Protein AF-0000000079515953 (afdb_homodimer)

Foldseek 3Di:
DVVVVVVVVVLVVLVVVLLVLLLVLLVLLLVLLVVLLVLQQPQKDWDFDQCCPDPVDGGDTDIDMDHQVVDPLSVLLNVLSVVSNVLSVVLSVVSVVPVVVPDPVNVVVNLVVLVVSLVSLVVSLVSLVVVLVCQCPPDVVVDGDRNCVGVVSSSVSNVVSSVSSVVSSVSSVVSNCSVVVSVD/DVVVVVVVVVLVVLVVVLLVLLLVLLVLLLVLLVVLLVLQQPQKDWFFDQDCPDPVDGGDGDIDMDHQVVDPLSVLLNVLSVVSNVLSVVLSVVSVVPVVVPDPVNVVVNLVVLVVSLVSLVVSLVSLVVVLVCQCPPDVVVDGDHNCVGVVSSSVSNVVSSVSSVVSSVSSVVSNCSVVVSVD

Structure (mmCIF, N/CA/C/O backbone):
data_AF-0000000079515953-model_v1
#
loop_
_entity.id
_entity.type
_entity.pdbx_description
1 polymer 'CASP-like protein'
#
loop_
_atom_site.group_PDB
_atom_site.id
_atom_site.type_symbol
_atom_site.label_atom_id
_atom_site.label_alt_id
_atom_site.label_comp_id
_atom_site.label_asym_id
_atom_site.label_entity_id
_atom_site.label_seq_id
_atom_site.pdbx_PDB_ins_code
_atom_site.Cartn_x
_atom_site.Cartn_y
_atom_site.Cartn_z
_atom_site.occupancy
_atom_site.B_iso_or_equiv
_atom_site.auth_seq_id
_atom_site.auth_comp_id
_atom_site.auth_asym_id
_atom_site.auth_atom_id
_atom_site.pdbx_PDB_model_num
ATOM 1 N N . MET A 1 1 ? -12.406 48.969 13.188 1 48.44 1 MET A N 1
ATOM 2 C CA . MET A 1 1 ? -13.203 48.094 14.023 1 48.44 1 MET A CA 1
ATOM 3 C C . MET A 1 1 ? -13.938 47.062 13.172 1 48.44 1 MET A C 1
ATOM 5 O O . MET A 1 1 ? -14.328 46 13.664 1 48.44 1 MET A O 1
ATOM 9 N N . GLU A 1 2 ? -14.406 47.344 11.938 1 58.66 2 GLU A N 1
ATOM 10 C CA . GLU A 1 2 ? -15.148 46.469 11.039 1 58.66 2 GLU A CA 1
ATOM 11 C C . GLU A 1 2 ? -14.242 45.375 10.461 1 58.66 2 GLU A C 1
ATOM 13 O O . GLU A 1 2 ? -14.688 44.25 10.234 1 58.66 2 GLU A O 1
ATOM 18 N N . GLY A 1 3 ? -13 45.594 10.242 1 58.03 3 GLY A N 1
ATOM 19 C CA . GLY A 1 3 ? -12.078 44.625 9.672 1 58.03 3 GLY A CA 1
ATOM 20 C C . GLY A 1 3 ? -11.82 43.438 10.586 1 58.03 3 GLY A C 1
ATOM 21 O O . GLY A 1 3 ? -11.617 42.344 10.109 1 58.03 3 GLY A O 1
ATOM 22 N N . HIS A 1 4 ? -11.773 43.781 11.953 1 60 4 HIS A N 1
ATOM 23 C CA . HIS A 1 4 ? -11.523 42.719 12.93 1 60 4 HIS A CA 1
ATOM 24 C C . HIS A 1 4 ? -12.688 41.75 13.008 1 60 4 HIS A C 1
ATOM 26 O O . HIS A 1 4 ? -12.484 40.562 13.219 1 60 4 HIS A O 1
ATOM 32 N N . HIS A 1 5 ? -13.906 42.25 12.719 1 58.19 5 HIS A N 1
ATOM 33 C CA . HIS A 1 5 ? -15.078 41.375 12.766 1 58.19 5 HIS A CA 1
ATOM 34 C C . HIS A 1 5 ? -15.141 40.469 11.555 1 58.19 5 HIS A C 1
ATOM 36 O O . HIS A 1 5 ? -15.578 39.312 11.664 1 58.19 5 HIS A O 1
ATOM 42 N N . HIS A 1 6 ? -14.648 40.938 10.453 1 60.41 6 HIS A N 1
ATOM 43 C CA . HIS A 1 6 ? -14.68 40.125 9.242 1 60.41 6 HIS A CA 1
ATOM 44 C C . HIS A 1 6 ? -13.672 38.969 9.32 1 60.41 6 HIS A C 1
ATOM 46 O O . HIS A 1 6 ? -13.938 37.875 8.844 1 60.41 6 HIS A O 1
ATOM 52 N N . GLY A 1 7 ? -12.531 39.188 9.93 1 54.28 7 GLY A N 1
ATOM 53 C CA . GLY A 1 7 ? -11.508 38.156 10.102 1 54.28 7 GLY A CA 1
ATOM 54 C C . GLY A 1 7 ? -11.938 37.031 11.008 1 54.28 7 GLY A C 1
ATOM 55 O O . GLY A 1 7 ? -11.695 35.875 10.711 1 54.28 7 GLY A O 1
ATOM 56 N N . LYS A 1 8 ? -12.586 37.375 12.102 1 64.88 8 LYS A N 1
ATOM 57 C CA . LYS A 1 8 ? -13.07 36.406 13.055 1 64.88 8 LYS A CA 1
ATOM 58 C C . LYS A 1 8 ? -14.203 35.562 12.461 1 64.88 8 LYS A C 1
ATOM 60 O O . LYS A 1 8 ? -14.273 34.344 12.695 1 64.88 8 LYS A O 1
ATOM 65 N N . THR A 1 9 ? -14.977 36.125 11.617 1 64.12 9 THR A N 1
ATOM 66 C CA . THR A 1 9 ? -16.094 35.406 10.992 1 64.12 9 THR A CA 1
ATOM 67 C C . THR A 1 9 ? -15.594 34.469 9.914 1 64.12 9 THR A C 1
ATOM 69 O O . THR A 1 9 ? -16.109 33.344 9.766 1 64.12 9 THR A O 1
ATOM 72 N N . GLU A 1 10 ? -14.531 34.844 9.211 1 63.38 10 GLU A N 1
ATOM 73 C CA . GLU A 1 10 ? -13.977 34 8.164 1 63.38 10 GLU A CA 1
ATOM 74 C C . GLU A 1 10 ? -13.25 32.781 8.742 1 63.38 10 GLU A C 1
ATOM 76 O O . GLU A 1 10 ? -13.391 31.672 8.25 1 63.38 10 GLU A O 1
ATOM 81 N N . VAL A 1 11 ? -12.531 33.062 9.867 1 64.06 11 VAL A N 1
ATOM 82 C CA . VAL A 1 11 ? -11.828 31.984 10.547 1 64.06 11 VAL A CA 1
ATOM 83 C C . VAL A 1 11 ? -12.828 31 11.141 1 64.06 11 VAL A C 1
ATOM 85 O O . VAL A 1 11 ? -12.648 29.781 11.055 1 64.06 11 VAL A O 1
ATOM 88 N N . ALA A 1 12 ? -13.859 31.562 11.703 1 63.16 12 ALA A N 1
ATOM 89 C CA . ALA A 1 12 ? -14.906 30.719 12.273 1 63.16 12 ALA A CA 1
ATOM 90 C C . ALA A 1 12 ? -15.633 29.938 11.18 1 63.16 12 ALA A C 1
ATOM 92 O O . ALA A 1 12 ? -15.93 28.75 11.352 1 63.16 12 ALA A O 1
ATOM 93 N N . ALA A 1 13 ? -15.875 30.531 10.031 1 61.06 13 ALA A N 1
ATOM 94 C CA . ALA A 1 13 ? -16.547 29.875 8.914 1 61.06 13 ALA A CA 1
ATOM 95 C C . ALA A 1 13 ? -15.672 28.781 8.312 1 61.06 13 ALA A C 1
ATOM 97 O O . ALA A 1 13 ? -16.156 27.688 7.988 1 61.06 13 ALA A O 1
ATOM 98 N N . ARG A 1 14 ? -14.398 29.016 8.219 1 61.41 14 ARG A N 1
ATOM 99 C CA . ARG A 1 14 ? -13.461 28.047 7.656 1 61.41 14 ARG A CA 1
ATOM 100 C C . ARG A 1 14 ? -13.289 26.844 8.586 1 61.41 14 ARG A C 1
ATOM 102 O O . ARG A 1 14 ? -13.211 25.703 8.125 1 61.41 14 ARG A O 1
ATOM 109 N N . SER A 1 15 ? -13.312 27.156 9.828 1 68.19 15 SER A N 1
ATOM 110 C CA . SER A 1 15 ? -13.211 26.078 10.812 1 68.19 15 SER A CA 1
ATOM 111 C C . SER A 1 15 ? -14.438 25.188 10.781 1 68.19 15 SER A C 1
ATOM 113 O O . SER A 1 15 ? -14.32 23.953 10.844 1 68.19 15 SER A O 1
ATOM 115 N N . GLY A 1 16 ? -15.617 25.891 10.633 1 68 16 GLY A N 1
ATOM 116 C CA . GLY A 1 16 ? -16.859 25.141 10.555 1 68 16 GLY A CA 1
ATOM 117 C C . GLY A 1 16 ? -16.969 24.297 9.297 1 68 16 GLY A C 1
ATOM 118 O O . GLY A 1 16 ? -17.406 23.141 9.359 1 68 16 GLY A O 1
ATOM 119 N N . SER A 1 17 ? -16.578 24.812 8.172 1 69.12 17 SER A N 1
ATOM 120 C CA . SER A 1 17 ? -16.609 24.109 6.898 1 69.12 17 SER A CA 1
ATOM 121 C C . SER A 1 17 ? -15.648 22.922 6.906 1 69.12 17 SER A C 1
ATOM 123 O O . SER A 1 17 ? -15.969 21.844 6.402 1 69.12 17 SER A O 1
ATOM 125 N N . ASN A 1 18 ? -14.547 23.109 7.566 1 75 18 ASN A N 1
ATOM 126 C CA . ASN A 1 18 ? -13.562 22.047 7.668 1 75 18 ASN A CA 1
ATOM 127 C C . ASN A 1 18 ? -14.07 20.891 8.539 1 75 18 ASN A C 1
ATOM 129 O O . ASN A 1 18 ? -13.844 19.719 8.227 1 75 18 ASN A O 1
ATOM 133 N N . ASN A 1 19 ? -14.867 21.359 9.469 1 79.81 19 ASN A N 1
ATOM 134 C CA . ASN A 1 19 ? -15.438 20.344 10.344 1 79.81 19 ASN A CA 1
ATOM 135 C C . ASN A 1 19 ? -16.5 19.516 9.625 1 79.81 19 ASN A C 1
ATOM 137 O O . ASN A 1 19 ? -16.531 18.281 9.766 1 79.81 19 ASN A O 1
ATOM 141 N N . LYS A 1 20 ? -17.297 20.203 8.844 1 85.19 20 LYS A N 1
ATOM 142 C CA . LYS A 1 20 ? -18.328 19.484 8.094 1 85.19 20 LYS A CA 1
ATOM 143 C C . LYS A 1 20 ? -17.719 18.594 7.027 1 85.19 20 LYS A C 1
ATOM 145 O O . LYS A 1 20 ? -18.141 17.453 6.852 1 85.19 20 LYS A O 1
ATOM 150 N N . SER A 1 21 ? -16.766 19.109 6.34 1 89.88 21 SER A N 1
ATOM 151 C CA . SER A 1 21 ? -16.094 18.328 5.316 1 89.88 21 SER A CA 1
ATOM 152 C C . SER A 1 21 ? -15.406 17.109 5.926 1 89.88 21 SER A C 1
ATOM 154 O O . SER A 1 21 ? -15.414 16.031 5.336 1 89.88 21 SER A O 1
ATOM 156 N N . GLY A 1 22 ? -14.859 17.359 7.086 1 91.62 22 GLY A N 1
ATOM 157 C CA . GLY A 1 22 ? -14.234 16.25 7.785 1 91.62 22 GLY A CA 1
ATOM 158 C C . GLY A 1 22 ? -15.219 15.148 8.141 1 91.62 22 GLY A C 1
ATOM 159 O O . GLY A 1 22 ? -14.914 13.961 7.977 1 91.62 22 GLY A O 1
ATOM 160 N N . LEU A 1 23 ? -16.344 15.555 8.531 1 92.06 23 LEU A N 1
ATOM 161 C CA . LEU A 1 23 ? -17.375 14.594 8.898 1 92.06 23 LEU A CA 1
ATOM 162 C C . LEU A 1 23 ? -17.875 13.844 7.672 1 92.06 23 LEU A C 1
ATOM 164 O O . LEU A 1 23 ? -18.047 12.625 7.711 1 92.06 23 LEU A O 1
ATOM 168 N N . VAL A 1 24 ? -18.078 14.508 6.625 1 94.88 24 VAL A N 1
ATOM 169 C CA . VAL A 1 24 ? -18.578 13.906 5.391 1 94.88 24 VAL A CA 1
ATOM 170 C C . VAL A 1 24 ? -17.547 12.914 4.852 1 94.88 24 VAL A C 1
ATOM 172 O O . VAL A 1 24 ? -17.906 11.805 4.445 1 94.88 24 VAL A O 1
ATOM 175 N N . LEU A 1 25 ? -16.344 13.328 4.883 1 96.56 25 LEU A N 1
ATOM 176 C CA . LEU A 1 25 ? -15.273 12.469 4.387 1 96.56 25 LEU A CA 1
ATOM 177 C C . LEU A 1 25 ? -15.141 11.219 5.25 1 96.56 25 LEU A C 1
ATOM 179 O O . LEU A 1 25 ? -14.898 10.125 4.73 1 96.56 25 LEU A O 1
ATOM 183 N N . ARG A 1 26 ? -15.336 11.359 6.449 1 97.12 26 ARG A N 1
ATOM 184 C CA . ARG A 1 26 ? -15.227 10.219 7.355 1 97.12 26 ARG A CA 1
ATOM 185 C C . ARG A 1 26 ? -16.375 9.234 7.141 1 97.12 26 ARG A C 1
ATOM 187 O O . ARG A 1 26 ? -16.172 8.023 7.176 1 97.12 26 ARG A O 1
ATOM 194 N N . VAL A 1 27 ? -17.516 9.727 6.93 1 97.62 27 VAL A N 1
ATOM 195 C CA . VAL A 1 27 ? -18.672 8.875 6.648 1 97.62 27 VAL A CA 1
ATOM 196 C C . VAL A 1 27 ? -18.469 8.156 5.32 1 97.62 27 VAL A C 1
ATOM 198 O O . VAL A 1 27 ? -18.75 6.961 5.203 1 97.62 27 VAL A O 1
ATOM 201 N N . LEU A 1 28 ? -17.984 8.859 4.391 1 98.06 28 LEU A N 1
ATOM 202 C CA . LEU A 1 28 ? -17.703 8.266 3.088 1 98.06 28 LEU A CA 1
ATOM 203 C C . LEU A 1 28 ? -16.672 7.148 3.207 1 98.06 28 LEU A C 1
ATOM 205 O O . LEU A 1 28 ? -16.844 6.07 2.633 1 98.06 28 LEU A O 1
ATOM 209 N N . ALA A 1 29 ? -15.594 7.449 3.92 1 98.44 29 ALA A N 1
ATOM 210 C CA . ALA A 1 29 ? -14.57 6.434 4.148 1 98.44 29 ALA A CA 1
ATOM 211 C C . ALA A 1 29 ? -15.156 5.199 4.824 1 98.44 29 ALA A C 1
ATOM 213 O O . ALA A 1 29 ? -14.836 4.066 4.457 1 98.44 29 ALA A O 1
ATOM 214 N N . LEU A 1 30 ? -16.031 5.402 5.742 1 98.56 30 LEU A N 1
ATOM 215 C CA . LEU A 1 30 ? -16.672 4.32 6.473 1 98.56 30 LEU A CA 1
ATOM 216 C C . LEU A 1 30 ? -17.516 3.459 5.539 1 98.56 30 LEU A C 1
ATOM 218 O O . LEU A 1 30 ? -17.344 2.238 5.496 1 98.56 30 LEU A O 1
ATOM 222 N N . ILE A 1 31 ? -18.328 4.078 4.75 1 98.75 31 ILE A N 1
ATOM 223 C CA . ILE A 1 31 ? -19.25 3.369 3.881 1 98.75 31 ILE A CA 1
ATOM 224 C C . ILE A 1 31 ? -18.484 2.615 2.799 1 98.75 31 ILE A C 1
ATOM 226 O O . ILE A 1 31 ? -18.781 1.449 2.521 1 98.75 31 ILE A O 1
ATOM 230 N N . LEU A 1 32 ? -17.516 3.229 2.26 1 98.88 32 LEU A N 1
ATOM 231 C CA . LEU A 1 32 ? -16.781 2.639 1.146 1 98.88 32 LEU A CA 1
ATOM 232 C C . LEU A 1 32 ? -15.922 1.467 1.618 1 98.88 32 LEU A C 1
ATOM 234 O O . LEU A 1 32 ? -15.859 0.432 0.951 1 98.88 32 LEU A O 1
ATOM 238 N N . THR A 1 33 ? -15.258 1.613 2.766 1 98.81 33 THR A N 1
ATOM 239 C CA . THR A 1 33 ? -14.445 0.512 3.273 1 98.81 33 THR A CA 1
ATOM 240 C C . THR A 1 33 ? -15.328 -0.625 3.777 1 98.81 33 THR A C 1
ATOM 242 O O . THR A 1 33 ? -14.961 -1.797 3.676 1 98.81 33 THR A O 1
ATOM 245 N N . LEU A 1 34 ? -16.5 -0.272 4.285 1 98.75 34 LEU A N 1
ATOM 246 C CA . LEU A 1 34 ? -17.469 -1.299 4.668 1 98.75 34 LEU A CA 1
ATOM 247 C C . LEU A 1 34 ? -17.953 -2.064 3.443 1 98.75 34 LEU A C 1
ATOM 249 O O . LEU A 1 34 ? -17.984 -3.297 3.443 1 98.75 34 LEU A O 1
ATOM 253 N N . ALA A 1 35 ? -18.359 -1.316 2.451 1 98.75 35 ALA A N 1
ATOM 254 C CA . ALA A 1 35 ? -18.828 -1.943 1.219 1 98.75 35 ALA A CA 1
ATOM 255 C C . ALA A 1 35 ? -17.75 -2.842 0.617 1 98.75 35 ALA A C 1
ATOM 257 O O . ALA A 1 35 ? -18.047 -3.959 0.178 1 98.75 35 ALA A O 1
ATOM 258 N N . ALA A 1 36 ? -16.5 -2.359 0.587 1 98.81 36 ALA A N 1
ATOM 259 C CA . ALA A 1 36 ? -15.398 -3.164 0.07 1 98.81 36 ALA A CA 1
ATOM 260 C C . ALA A 1 36 ? -15.25 -4.461 0.861 1 98.81 36 ALA A C 1
ATOM 262 O O . ALA A 1 36 ? -15.055 -5.531 0.28 1 98.81 36 ALA A O 1
ATOM 263 N N . SER A 1 37 ? -15.375 -4.34 2.176 1 98.44 37 SER A N 1
ATOM 264 C CA . SER A 1 37 ? -15.25 -5.516 3.031 1 98.44 37 SER A CA 1
ATOM 265 C C . SER A 1 37 ? -16.391 -6.5 2.787 1 98.44 37 SER A C 1
ATOM 267 O O . SER A 1 37 ? -16.156 -7.711 2.713 1 98.44 37 SER A O 1
ATOM 269 N N . ILE A 1 38 ? -17.547 -6.023 2.639 1 98.31 38 ILE A N 1
ATOM 270 C CA . ILE A 1 38 ? -18.719 -6.875 2.414 1 98.31 38 ILE A CA 1
ATOM 271 C C . ILE A 1 38 ? -18.562 -7.605 1.08 1 98.31 38 ILE A C 1
ATOM 273 O O . ILE A 1 38 ? -18.828 -8.805 0.99 1 98.31 38 ILE A O 1
ATOM 277 N N . VAL A 1 39 ? -18.156 -6.906 0.038 1 98.25 39 VAL A N 1
ATOM 278 C CA . VAL A 1 39 ? -17.953 -7.52 -1.272 1 98.25 39 VAL A CA 1
ATOM 279 C C . VAL A 1 39 ? -16.953 -8.664 -1.163 1 98.25 39 VAL A C 1
ATOM 281 O O . VAL A 1 39 ? -17.141 -9.727 -1.763 1 98.25 39 VAL A O 1
ATOM 284 N N . VAL A 1 40 ? -15.914 -8.523 -0.35 1 98.12 40 VAL A N 1
ATOM 285 C CA . VAL A 1 40 ? -14.875 -9.539 -0.219 1 98.12 40 VAL A CA 1
ATOM 286 C C . VAL A 1 40 ? -15.438 -10.766 0.502 1 98.12 40 VAL A C 1
ATOM 288 O O . VAL A 1 40 ? -15.289 -11.891 0.033 1 98.12 40 VAL A O 1
ATOM 291 N N . VAL A 1 41 ? -16.109 -10.508 1.611 1 96.12 41 VAL A N 1
ATOM 292 C CA . VAL A 1 41 ? -16.516 -11.617 2.461 1 96.12 41 VAL A CA 1
ATOM 293 C C . VAL A 1 41 ? -17.641 -12.391 1.79 1 96.12 41 VAL A C 1
ATOM 295 O O . VAL A 1 41 ? -17.891 -13.555 2.117 1 96.12 41 VAL A O 1
ATOM 298 N N . THR A 1 42 ? -18.344 -11.828 0.861 1 95.94 42 THR A N 1
ATOM 299 C CA . THR A 1 42 ? -19.422 -12.508 0.169 1 95.94 42 THR A CA 1
ATOM 300 C C . THR A 1 42 ? -18.953 -13.055 -1.178 1 95.94 42 THR A C 1
ATOM 302 O O . THR A 1 42 ? -19.719 -13.719 -1.883 1 95.94 42 THR A O 1
ATOM 305 N N . ASN A 1 43 ? -17.766 -12.727 -1.51 1 94.62 43 ASN A N 1
ATOM 306 C CA . ASN A 1 43 ? -17.203 -13.133 -2.793 1 94.62 43 ASN A CA 1
ATOM 307 C C . ASN A 1 43 ? -16.781 -14.594 -2.785 1 94.62 43 ASN A C 1
ATOM 309 O O . ASN A 1 43 ? -15.836 -14.969 -2.092 1 94.62 43 ASN A O 1
ATOM 313 N N . LYS A 1 44 ? -17.531 -15.422 -3.4 1 93.12 44 LYS A N 1
ATOM 314 C CA . LYS A 1 44 ? -17.234 -16.844 -3.566 1 93.12 44 LYS A CA 1
ATOM 315 C C . LYS A 1 44 ? -17.688 -17.344 -4.934 1 93.12 44 LYS A C 1
ATOM 317 O O . LYS A 1 44 ? -18.656 -16.812 -5.5 1 93.12 44 LYS A O 1
ATOM 322 N N . GLN A 1 45 ? -16.891 -18.312 -5.445 1 92.56 45 GLN A N 1
ATOM 323 C CA . GLN A 1 45 ? -17.219 -18.922 -6.727 1 92.56 45 GLN A CA 1
ATOM 324 C C . GLN A 1 45 ? -16.719 -20.375 -6.777 1 92.56 45 GLN A C 1
ATOM 326 O O . GLN A 1 45 ? -15.578 -20.656 -6.426 1 92.56 45 GLN A O 1
ATOM 331 N N . THR A 1 46 ? -17.609 -21.312 -7.168 1 91.81 46 THR A N 1
ATOM 332 C CA . THR A 1 46 ? -17.266 -22.719 -7.34 1 91.81 46 THR A CA 1
ATOM 333 C C . THR A 1 46 ? -17.375 -23.125 -8.805 1 91.81 46 THR A C 1
ATOM 335 O O . THR A 1 46 ? -18.359 -22.797 -9.469 1 91.81 46 THR A O 1
ATOM 338 N N . LYS A 1 47 ? -16.297 -23.703 -9.312 1 88.62 47 LYS A N 1
ATOM 339 C CA . LYS A 1 47 ? -16.297 -24.188 -10.695 1 88.62 47 LYS A CA 1
ATOM 340 C C . LYS A 1 47 ? -15.758 -25.609 -10.781 1 88.62 47 LYS A C 1
ATOM 342 O O . LYS A 1 47 ? -14.898 -26 -9.992 1 88.62 47 LYS A O 1
ATOM 347 N N . VAL A 1 48 ? -16.266 -26.406 -11.727 1 84.94 48 VAL A N 1
ATOM 348 C CA . VAL A 1 48 ? -15.797 -27.766 -11.969 1 84.94 48 VAL A CA 1
ATOM 349 C C . VAL A 1 48 ? -14.719 -27.75 -13.047 1 84.94 48 VAL A C 1
ATOM 351 O O . VAL A 1 48 ? -14.969 -27.312 -14.18 1 84.94 48 VAL A O 1
ATOM 354 N N . VAL A 1 49 ? -13.547 -27.984 -12.586 1 76.69 49 VAL A N 1
ATOM 355 C CA . VAL A 1 49 ? -12.445 -27.984 -13.547 1 76.69 49 VAL A CA 1
ATOM 356 C C . VAL A 1 49 ? -11.906 -29.406 -13.711 1 76.69 49 VAL A C 1
ATOM 358 O O . VAL A 1 49 ? -11.852 -30.172 -12.75 1 76.69 49 VAL A O 1
ATOM 361 N N . PRO A 1 50 ? -11.68 -29.797 -14.969 1 72.25 50 PRO A N 1
ATOM 362 C CA . PRO A 1 50 ? -11.039 -31.094 -15.18 1 72.25 50 PRO A CA 1
ATOM 363 C C . PRO A 1 50 ? -9.562 -31.094 -14.781 1 72.25 50 PRO A C 1
ATOM 365 O O . PRO A 1 50 ? -8.789 -30.266 -15.273 1 72.25 50 PRO A O 1
ATOM 368 N N . LEU A 1 51 ? -9.234 -31.438 -13.586 1 60.12 51 LEU A N 1
ATOM 369 C CA . LEU A 1 51 ? -7.859 -31.453 -13.102 1 60.12 51 LEU A CA 1
ATOM 370 C C . LEU A 1 51 ? -7.188 -32.781 -13.383 1 60.12 51 LEU A C 1
ATOM 372 O O . LEU A 1 51 ? -7.777 -33.844 -13.148 1 60.12 51 LEU A O 1
ATOM 376 N N . LYS A 1 52 ? -6.137 -32.844 -14.352 1 57.53 52 LYS A N 1
ATOM 377 C CA . LYS A 1 52 ? -5.348 -34.062 -14.547 1 57.53 52 LYS A CA 1
ATOM 378 C C . LYS A 1 52 ? -4.383 -34.281 -13.383 1 57.53 52 LYS A C 1
ATOM 380 O O . LYS A 1 52 ? -3.42 -33.531 -13.219 1 57.53 52 LYS A O 1
ATOM 385 N N . VAL A 1 53 ? -4.82 -34.844 -12.258 1 52.69 53 VAL A N 1
ATOM 386 C CA . VAL A 1 53 ? -3.982 -35.094 -11.086 1 52.69 53 VAL A CA 1
ATOM 387 C C . VAL A 1 53 ? -2.758 -35.906 -11.492 1 52.69 53 VAL A C 1
ATOM 389 O O . VAL A 1 53 ? -1.648 -35.656 -11.016 1 52.69 53 VAL A O 1
ATOM 392 N N . PHE A 1 54 ? -2.971 -36.969 -12.25 1 51.56 54 PHE A N 1
ATOM 393 C CA . PHE A 1 54 ? -1.888 -37.812 -12.758 1 51.56 54 PHE A CA 1
ATOM 394 C C . PHE A 1 54 ? -1.974 -37.938 -14.273 1 51.56 54 PHE A C 1
ATOM 396 O O . PHE A 1 54 ? -3.068 -37.969 -14.844 1 51.56 54 PHE A O 1
ATOM 403 N N . ASP A 1 55 ? -0.795 -37.594 -14.992 1 53.16 55 ASP A N 1
ATOM 404 C CA . ASP A 1 55 ? -0.673 -37.688 -16.438 1 53.16 55 ASP A CA 1
ATOM 405 C C . ASP A 1 55 ? -1.364 -38.938 -16.984 1 53.16 55 ASP A C 1
ATOM 407 O O . ASP A 1 55 ? -1.88 -38.906 -18.109 1 53.16 55 ASP A O 1
ATOM 411 N N . SER A 1 56 ? -1.328 -39.875 -16.312 1 52.66 56 SER A N 1
ATOM 412 C CA . SER A 1 56 ? -1.803 -41.156 -16.828 1 52.66 56 SER A CA 1
ATOM 413 C C . SER A 1 56 ? -3.301 -41.344 -16.594 1 52.66 56 SER A C 1
ATOM 415 O O . SER A 1 56 ? -3.912 -42.281 -17.109 1 52.66 56 SER A O 1
ATOM 417 N N . LEU A 1 57 ? -3.826 -40.625 -15.766 1 56.41 57 LEU A N 1
ATOM 418 C CA . LEU A 1 57 ? -5.227 -40.844 -15.438 1 56.41 57 LEU A CA 1
ATOM 419 C C . LEU A 1 57 ? -6.125 -39.844 -16.141 1 56.41 57 LEU A C 1
ATOM 421 O O . LEU A 1 57 ? -5.715 -38.688 -16.375 1 56.41 57 LEU A O 1
ATOM 425 N N . PRO A 1 58 ? -7.266 -40.344 -16.656 1 62.72 58 PRO A N 1
ATOM 426 C CA . PRO A 1 58 ? -8.234 -39.438 -17.266 1 62.72 58 PRO A CA 1
ATOM 427 C C . PRO A 1 58 ? -8.578 -38.25 -16.359 1 62.72 58 PRO A C 1
ATOM 429 O O . PRO A 1 58 ? -8.445 -38.344 -15.133 1 62.72 58 PRO A O 1
ATOM 432 N N . PRO A 1 59 ? -8.789 -37.062 -16.844 1 64.38 59 PRO A N 1
ATOM 433 C CA . PRO A 1 59 ? -9.094 -35.844 -16.062 1 64.38 59 PRO A CA 1
ATOM 434 C C . PRO A 1 59 ? -10.312 -36.031 -15.148 1 64.38 59 PRO A C 1
ATOM 436 O O . PRO A 1 59 ? -11.289 -36.688 -15.547 1 64.38 59 PRO A O 1
ATOM 439 N N . VAL A 1 60 ? -10.18 -36 -13.82 1 67.38 60 VAL A N 1
ATOM 440 C CA . VAL A 1 60 ? -11.289 -36 -12.875 1 67.38 60 VAL A CA 1
ATOM 441 C C . VAL A 1 60 ? -11.82 -34.594 -12.664 1 67.38 60 VAL A C 1
ATOM 443 O O . VAL A 1 60 ? -11.039 -33.625 -12.547 1 67.38 60 VAL A O 1
ATOM 446 N N . ASN A 1 61 ? -13.164 -34.438 -12.875 1 72.31 61 ASN A N 1
ATOM 447 C CA . ASN A 1 61 ? -13.82 -33.156 -12.594 1 72.31 61 ASN A CA 1
ATOM 448 C C . ASN A 1 61 ? -13.906 -32.875 -11.094 1 72.31 61 ASN A C 1
ATOM 450 O O . ASN A 1 61 ? -14.586 -33.625 -10.367 1 72.31 61 ASN A O 1
ATOM 454 N N . LEU A 1 62 ? -13.094 -32.031 -10.555 1 77.19 62 LEU A N 1
ATOM 455 C CA . LEU A 1 62 ? -13.141 -31.656 -9.148 1 77.19 62 LEU A CA 1
ATOM 456 C C . LEU A 1 62 ? -13.68 -30.234 -8.977 1 77.19 62 LEU A C 1
ATOM 458 O O . LEU A 1 62 ? -13.289 -29.328 -9.703 1 77.19 62 LEU A O 1
ATOM 462 N N . PRO A 1 63 ? -14.719 -30.203 -8.141 1 83.44 63 PRO A N 1
ATOM 463 C CA . PRO A 1 63 ? -15.188 -28.844 -7.824 1 83.44 63 PRO A CA 1
ATOM 464 C C . PRO A 1 63 ? -14.164 -28.031 -7.039 1 83.44 63 PRO A C 1
ATOM 466 O O . PRO A 1 63 ? -13.742 -28.453 -5.957 1 83.44 63 PRO A O 1
ATOM 469 N N . VAL A 1 64 ? -13.664 -27.062 -7.73 1 85.38 64 VAL A N 1
ATOM 470 C CA . VAL A 1 64 ? -12.727 -26.156 -7.074 1 85.38 64 VAL A CA 1
ATOM 471 C C . VAL A 1 64 ? -13.422 -24.844 -6.77 1 85.38 64 VAL A C 1
ATOM 473 O O . VAL A 1 64 ? -14.242 -24.359 -7.555 1 85.38 64 VAL A O 1
ATOM 476 N N . SER A 1 65 ? -13.227 -24.359 -5.535 1 88.75 65 SER A N 1
ATOM 477 C CA . SER A 1 65 ? -13.859 -23.109 -5.121 1 88.75 65 SER A CA 1
ATOM 478 C C . SER A 1 65 ? -12.812 -22.016 -4.883 1 88.75 65 SER A C 1
ATOM 480 O O . SER A 1 65 ? -11.68 -22.312 -4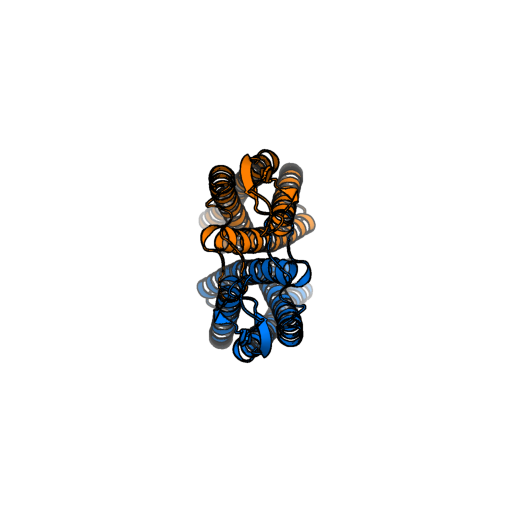.508 1 88.75 65 SER A O 1
ATOM 482 N N . ALA A 1 66 ? -13.25 -20.859 -5.242 1 90.12 66 ALA A N 1
ATOM 483 C CA . ALA A 1 66 ? -12.477 -19.672 -4.922 1 90.12 66 ALA A CA 1
ATOM 484 C C . ALA A 1 66 ? -13.117 -18.891 -3.781 1 90.12 66 ALA A C 1
ATOM 486 O O . ALA A 1 66 ? -14.281 -18.484 -3.875 1 90.12 66 ALA A O 1
ATOM 487 N N . LYS A 1 67 ? -12.352 -18.734 -2.709 1 91.88 67 LYS A N 1
ATOM 488 C CA . LYS A 1 67 ? -12.812 -18.016 -1.522 1 91.88 67 LYS A CA 1
ATOM 489 C C . LYS A 1 67 ? -11.789 -16.984 -1.072 1 91.88 67 LYS A C 1
ATOM 491 O O . LYS A 1 67 ? -10.594 -17.125 -1.341 1 91.88 67 LYS A O 1
ATOM 496 N N . TRP A 1 68 ? -12.289 -16.062 -0.263 1 88.81 68 TRP A N 1
ATOM 497 C CA . TRP A 1 68 ? -11.469 -14.93 0.125 1 88.81 68 TRP A CA 1
ATOM 498 C C . TRP A 1 68 ? -10.328 -15.359 1.047 1 88.81 68 TRP A C 1
ATOM 500 O O . TRP A 1 68 ? -9.281 -14.719 1.089 1 88.81 68 TRP A O 1
ATOM 510 N N . HIS A 1 69 ? -10.391 -16.375 1.719 1 90.44 69 HIS A N 1
ATOM 511 C CA . HIS A 1 69 ? -9.383 -16.734 2.707 1 90.44 69 HIS A CA 1
ATOM 512 C C . HIS A 1 69 ? -8.328 -17.656 2.1 1 90.44 69 HIS A C 1
ATOM 514 O O . HIS A 1 69 ? -7.371 -18.031 2.777 1 90.44 69 HIS A O 1
ATOM 520 N N . TYR A 1 70 ? -8.414 -17.984 0.855 1 91.5 70 TYR A N 1
ATOM 521 C CA . TYR A 1 70 ? -7.441 -18.859 0.208 1 91.5 70 TYR A CA 1
ATOM 522 C C . TYR A 1 70 ? -6.172 -18.094 -0.143 1 91.5 70 TYR A C 1
ATOM 524 O O . TYR A 1 70 ? -5.086 -18.672 -0.208 1 91.5 70 TYR A O 1
ATOM 532 N N . LEU A 1 71 ? -6.395 -16.875 -0.406 1 94.19 71 LEU A N 1
ATOM 533 C CA . LEU A 1 71 ? -5.25 -16.047 -0.759 1 94.19 71 LEU A CA 1
ATOM 534 C C . LEU A 1 71 ? -4.914 -15.078 0.366 1 94.19 71 LEU A C 1
ATOM 536 O O . LEU A 1 71 ? -5.762 -14.281 0.776 1 94.19 71 LEU A O 1
ATOM 540 N N . SER A 1 72 ? -3.721 -15.18 0.83 1 94.94 72 SER A N 1
ATOM 541 C CA . SER A 1 72 ? -3.268 -14.336 1.93 1 94.94 72 SER A CA 1
ATOM 542 C C . SER A 1 72 ? -3.414 -12.852 1.587 1 94.94 72 SER A C 1
ATOM 544 O O . SER A 1 72 ? -3.717 -12.039 2.457 1 94.94 72 SER A O 1
ATOM 546 N N . ALA A 1 73 ? -3.111 -12.461 0.33 1 97 73 ALA A N 1
ATOM 547 C CA . ALA A 1 73 ? -3.219 -11.07 -0.105 1 97 73 ALA A CA 1
ATOM 548 C C . ALA A 1 73 ? -4.648 -10.562 0.033 1 97 73 ALA A C 1
ATOM 550 O O . ALA A 1 73 ? -4.871 -9.414 0.417 1 97 73 ALA A O 1
ATOM 551 N N . VAL A 1 74 ? -5.633 -11.398 -0.246 1 97.5 74 VAL A N 1
ATOM 552 C CA . VAL A 1 74 ? -7.043 -11.031 -0.156 1 97.5 74 VAL A CA 1
ATOM 553 C C . VAL A 1 74 ? -7.453 -10.914 1.311 1 97.5 74 VAL A C 1
ATOM 555 O O . VAL A 1 74 ? -8.172 -9.984 1.689 1 97.5 74 VAL A O 1
ATOM 558 N N . LEU A 1 75 ? -7.012 -11.797 2.09 1 97.44 75 LEU A N 1
ATOM 559 C CA . LEU A 1 75 ? -7.27 -11.719 3.523 1 97.44 75 LEU A CA 1
ATOM 560 C C . LEU A 1 75 ? -6.699 -10.43 4.105 1 97.44 75 LEU A C 1
ATOM 562 O O . LEU A 1 75 ? -7.367 -9.758 4.895 1 97.44 75 LEU A O 1
ATOM 566 N N . TYR A 1 76 ? -5.508 -10.195 3.779 1 98.25 76 TYR A N 1
ATOM 567 C CA . TYR A 1 76 ? -4.879 -8.961 4.246 1 98.25 76 TYR A CA 1
ATOM 568 C C . TYR A 1 76 ? -5.672 -7.738 3.801 1 98.25 76 TYR A C 1
ATOM 570 O O . TYR A 1 76 ? -5.902 -6.82 4.59 1 98.25 76 TYR A O 1
ATOM 578 N N . PHE A 1 77 ? -6.012 -7.707 2.545 1 98.62 77 PHE A N 1
ATOM 579 C CA . PHE A 1 77 ? -6.84 -6.637 2.002 1 98.62 77 PHE A CA 1
ATOM 580 C C . PHE A 1 77 ? -8.125 -6.48 2.812 1 98.62 77 PHE A C 1
ATOM 582 O O . PHE A 1 77 ? -8.523 -5.363 3.145 1 98.62 77 PHE A O 1
ATOM 589 N N . LEU A 1 78 ? -8.758 -7.547 3.178 1 98.69 78 LEU A N 1
ATOM 590 C CA . LEU A 1 78 ? -9.977 -7.531 3.98 1 98.69 78 LEU A CA 1
ATOM 591 C C . LEU A 1 78 ? -9.711 -6.945 5.363 1 98.69 78 LEU A C 1
ATOM 593 O O . LEU A 1 78 ? -10.453 -6.082 5.832 1 98.69 78 LEU A O 1
ATOM 597 N N . VAL A 1 79 ? -8.688 -7.398 5.961 1 98.5 79 VAL A N 1
ATOM 598 C CA . VAL A 1 79 ? -8.359 -6.953 7.309 1 98.5 79 VAL A CA 1
ATOM 599 C C . VAL A 1 79 ? -8.078 -5.453 7.305 1 98.5 79 VAL A C 1
ATOM 601 O O . VAL A 1 79 ? -8.516 -4.734 8.211 1 98.5 79 VAL A O 1
ATOM 604 N N . THR A 1 80 ? -7.328 -4.984 6.27 1 98.62 80 THR A N 1
ATOM 605 C CA . THR A 1 80 ? -7.016 -3.561 6.211 1 98.62 80 THR A CA 1
ATOM 606 C C . THR A 1 80 ? -8.289 -2.736 6.043 1 98.62 80 THR A C 1
ATOM 608 O O . THR A 1 80 ? -8.453 -1.7 6.688 1 98.62 80 THR A O 1
ATOM 611 N N . ASN A 1 81 ? -9.195 -3.23 5.223 1 98.81 81 ASN A N 1
ATOM 612 C CA . ASN A 1 81 ? -10.453 -2.512 5.023 1 98.81 81 ASN A CA 1
ATOM 613 C C . ASN A 1 81 ? -11.328 -2.568 6.27 1 98.81 81 ASN A C 1
ATOM 615 O O . ASN A 1 81 ? -11.898 -1.554 6.684 1 98.81 81 ASN A O 1
ATOM 619 N N . ALA A 1 82 ? -11.406 -3.74 6.891 1 98.69 82 ALA A N 1
ATOM 620 C CA . ALA A 1 82 ? -12.203 -3.889 8.109 1 98.69 82 ALA A CA 1
ATOM 621 C C . ALA A 1 82 ? -11.656 -3.012 9.227 1 98.69 82 ALA A C 1
ATOM 623 O O . ALA A 1 82 ? -12.422 -2.371 9.953 1 98.69 82 ALA A O 1
ATOM 624 N N . THR A 1 83 ? -10.391 -2.992 9.367 1 98.81 83 THR A N 1
ATOM 625 C CA . THR A 1 83 ? -9.75 -2.17 10.383 1 98.81 83 THR A CA 1
ATOM 626 C C . THR A 1 83 ? -10.031 -0.69 10.141 1 98.81 83 THR A C 1
ATOM 628 O O . THR A 1 83 ? -10.391 0.039 11.07 1 98.81 83 THR A O 1
ATOM 631 N N . SER A 1 84 ? -9.836 -0.269 8.914 1 98.62 84 SER A N 1
ATOM 632 C CA . SER A 1 84 ? -10.07 1.131 8.578 1 98.62 84 SER A CA 1
ATOM 633 C C . SER A 1 84 ? -11.539 1.507 8.781 1 98.62 84 SER A C 1
ATOM 635 O O . SER A 1 84 ? -11.844 2.619 9.211 1 98.62 84 SER A O 1
ATOM 637 N N . CYS A 1 85 ? -12.398 0.617 8.438 1 98.44 85 CYS A N 1
ATOM 638 C CA . CYS A 1 85 ? -13.828 0.835 8.656 1 98.44 85 CYS A CA 1
ATOM 639 C C . CYS A 1 85 ? -14.133 1.012 10.141 1 98.44 85 CYS A C 1
ATOM 641 O O . CYS A 1 85 ? -14.812 1.961 10.531 1 98.44 85 CYS A O 1
ATOM 643 N N . GLY A 1 86 ? -13.688 0.084 10.969 1 98.5 86 GLY A N 1
ATOM 644 C CA . GLY A 1 86 ? -13.867 0.213 12.406 1 98.5 86 GLY A CA 1
ATOM 645 C C . GLY A 1 86 ? -13.336 1.521 12.961 1 98.5 86 GLY A C 1
ATOM 646 O O . GLY A 1 86 ? -13.992 2.176 13.766 1 98.5 86 GLY A O 1
ATOM 647 N N . TYR A 1 87 ? -12.203 1.87 12.5 1 98.5 87 TYR A N 1
ATOM 648 C CA . TYR A 1 87 ? -11.609 3.121 12.953 1 98.5 87 TYR A CA 1
ATOM 649 C C . TYR A 1 87 ? -12.461 4.312 12.547 1 98.5 87 TYR A C 1
ATOM 651 O O . TYR A 1 87 ? -12.656 5.246 13.328 1 98.5 87 TYR A O 1
ATOM 659 N N . ALA A 1 88 ? -12.867 4.316 11.289 1 97.94 88 ALA A N 1
ATOM 660 C CA . ALA A 1 88 ? -13.703 5.422 10.82 1 97.94 88 ALA A CA 1
ATOM 661 C C . ALA A 1 88 ? -14.945 5.57 11.688 1 97.94 88 ALA A C 1
ATOM 663 O O . ALA A 1 88 ? -15.352 6.691 12.008 1 97.94 88 ALA A O 1
ATOM 664 N N . ALA A 1 89 ? -15.531 4.48 12.109 1 97.5 89 ALA A N 1
ATOM 665 C CA . ALA A 1 89 ? -16.703 4.508 12.977 1 97.5 89 ALA A CA 1
ATOM 666 C C . ALA A 1 89 ? -16.375 5.109 14.344 1 97.5 89 ALA A C 1
ATOM 668 O O . ALA A 1 89 ? -17.062 6.008 14.82 1 97.5 89 ALA A O 1
ATOM 669 N N . VAL A 1 90 ? -15.32 4.676 14.898 1 97.25 90 VAL A N 1
ATOM 670 C CA . VAL A 1 90 ? -14.914 5.145 16.219 1 97.25 90 VAL A CA 1
ATOM 671 C C . VAL A 1 90 ? -14.555 6.629 16.156 1 97.25 90 VAL A C 1
ATOM 673 O O . VAL A 1 90 ? -14.93 7.402 17.031 1 97.25 90 VAL A O 1
ATOM 676 N N . SER A 1 91 ? -13.82 7.031 15.133 1 95.06 91 SER A N 1
ATOM 677 C CA . SER A 1 91 ? -13.406 8.422 15.008 1 95.06 91 SER A CA 1
ATOM 678 C C . SER A 1 91 ? -14.602 9.344 14.797 1 95.06 91 SER A C 1
ATOM 680 O O . SER A 1 91 ? -14.594 10.492 15.242 1 95.06 91 SER A O 1
ATOM 682 N N . LEU A 1 92 ? -15.578 8.859 14.109 1 93 92 LEU A N 1
ATOM 683 C CA . LEU A 1 92 ? -16.812 9.617 13.93 1 93 92 LEU A CA 1
ATOM 684 C C . LEU A 1 92 ? -17.484 9.891 15.266 1 93 92 LEU A C 1
ATOM 686 O O . LEU A 1 92 ? -17.922 11.008 15.531 1 93 92 LEU A O 1
ATOM 690 N N . LEU A 1 93 ? -17.5 8.922 16.125 1 91.56 93 LEU A N 1
ATOM 691 C CA . LEU A 1 93 ? -18.094 9.062 17.453 1 91.56 93 LEU A CA 1
ATOM 692 C C . LEU A 1 93 ? -17.297 10.031 18.312 1 91.56 93 LEU A C 1
ATOM 694 O O . LEU A 1 93 ? -17.859 10.867 19.016 1 91.56 93 LEU A O 1
ATOM 698 N N . LEU A 1 94 ? -16.016 9.906 18.188 1 88.88 94 LEU A N 1
ATOM 699 C CA . LEU A 1 94 ? -15.141 10.766 18.984 1 88.88 94 LEU A CA 1
ATOM 700 C C . LEU A 1 94 ? -15.25 12.219 18.531 1 88.88 94 LEU A C 1
ATOM 702 O O . LEU A 1 94 ? -15.242 13.133 19.359 1 88.88 94 LEU A O 1
ATOM 706 N N . THR A 1 95 ? -15.297 12.422 17.281 1 84.88 95 THR A N 1
ATOM 707 C CA . THR A 1 95 ? -15.406 13.781 16.766 1 84.88 95 THR A CA 1
ATOM 708 C C . THR A 1 95 ? -16.766 14.375 17.109 1 84.88 95 THR A C 1
ATOM 710 O O . THR A 1 95 ? -16.875 15.562 17.406 1 84.88 95 THR A O 1
ATOM 713 N N . ALA A 1 96 ? -17.781 13.594 17.094 1 82.31 96 ALA A N 1
ATOM 714 C CA . ALA A 1 96 ? -19.125 14.047 17.453 1 82.31 96 ALA A CA 1
ATOM 715 C C . ALA A 1 96 ? -19.188 14.367 18.953 1 82.31 96 ALA A C 1
ATOM 717 O O . ALA A 1 96 ? -19.891 15.305 19.359 1 82.31 96 ALA A O 1
ATOM 718 N N . ALA A 1 97 ? -18.438 13.648 19.672 1 81.38 97 ALA A N 1
ATOM 719 C CA . ALA A 1 97 ? -18.453 13.844 21.125 1 81.38 97 ALA A CA 1
ATOM 720 C C . ALA A 1 97 ? -17.609 15.047 21.531 1 81.38 97 ALA A C 1
ATOM 722 O O . ALA A 1 97 ? -17.812 15.633 22.594 1 81.38 97 ALA A O 1
ATOM 723 N N . ASN A 1 98 ? -16.578 15.305 20.75 1 72.94 98 ASN A N 1
ATOM 724 C CA . ASN A 1 98 ? -15.711 16.438 21.031 1 72.94 98 ASN A CA 1
ATOM 725 C C . ASN A 1 98 ? -16.172 17.703 20.312 1 72.94 98 ASN A C 1
ATOM 727 O O . ASN A 1 98 ? -15.359 18.484 19.812 1 72.94 98 ASN A O 1
ATOM 731 N N . ARG A 1 99 ? -17.375 18.078 20.234 1 65.31 99 ARG A N 1
ATOM 732 C CA . ARG A 1 99 ? -17.984 19.172 19.5 1 65.31 99 ARG A CA 1
ATOM 733 C C . ARG A 1 99 ? -17.375 20.516 19.906 1 65.31 99 ARG A C 1
ATOM 735 O O . ARG A 1 99 ? -17.281 21.438 19.094 1 65.31 99 ARG A O 1
ATOM 742 N N . ASP A 1 100 ? -16.781 20.359 21.016 1 61.47 100 ASP A N 1
ATOM 743 C CA . ASP A 1 100 ? -16.266 21.641 21.484 1 61.47 100 ASP A CA 1
ATOM 744 C C . ASP A 1 100 ? -14.82 21.844 21 1 61.47 100 ASP A C 1
ATOM 746 O O . ASP A 1 100 ? -14.281 22.953 21.094 1 61.47 100 ASP A O 1
ATOM 750 N N . GLY A 1 101 ? -14.398 20.875 20.125 1 62.41 101 GLY A N 1
ATOM 751 C CA . GLY A 1 101 ? -13.102 20.953 19.484 1 62.41 101 GLY A CA 1
ATOM 752 C C . GLY A 1 101 ? -11.984 21.328 20.438 1 62.41 101 GLY A C 1
ATOM 753 O O . GLY A 1 101 ? -10.977 21.891 20.016 1 62.41 101 GLY A O 1
ATOM 754 N N . LYS A 1 102 ? -12.266 21.016 21.812 1 66.5 102 LYS A N 1
ATOM 755 C CA . LYS A 1 102 ? -11.375 21.594 22.828 1 66.5 102 LYS A CA 1
ATOM 756 C C . LYS A 1 102 ? -10.148 20.719 23.047 1 66.5 102 LYS A C 1
ATOM 758 O O . LYS A 1 102 ? -9.078 21.219 23.422 1 66.5 102 LYS A O 1
ATOM 763 N N . SER A 1 103 ? -10.242 19.531 22.547 1 81.81 103 SER A N 1
ATOM 764 C CA . SER A 1 103 ? -9.086 18.734 22.938 1 81.81 103 SER A CA 1
ATOM 765 C C . SER A 1 103 ? -8.078 18.641 21.797 1 81.81 103 SER A C 1
ATOM 767 O O . SER A 1 103 ? -8.312 17.969 20.797 1 81.81 103 SER A O 1
ATOM 769 N N . LYS A 1 104 ? -7.098 19.344 21.938 1 82.75 104 LYS A N 1
ATOM 770 C CA . LYS A 1 104 ? -5.992 19.359 20.984 1 82.75 104 LYS A CA 1
ATOM 771 C C . LYS A 1 104 ? -5.379 17.969 20.844 1 82.75 104 LYS A C 1
ATOM 773 O O . LYS A 1 104 ? -5.023 17.547 19.734 1 82.75 104 LYS A O 1
ATOM 778 N N . HIS A 1 105 ? -5.301 17.234 21.969 1 86.62 105 HIS A N 1
ATOM 779 C CA . HIS A 1 105 ? -4.719 15.898 21.969 1 86.62 105 HIS A CA 1
ATOM 780 C C . HIS A 1 105 ? -5.555 14.93 21.125 1 86.62 105 HIS A C 1
ATOM 782 O O . HIS A 1 105 ? -5.012 14.078 20.438 1 86.62 105 HIS A O 1
ATOM 788 N N . LEU A 1 106 ? -6.793 15.094 21.203 1 88.31 106 LEU A N 1
ATOM 789 C CA . LEU A 1 106 ? -7.691 14.234 20.422 1 88.31 106 LEU A CA 1
ATOM 790 C C . LEU A 1 106 ? -7.559 14.523 18.938 1 88.31 106 LEU A C 1
ATOM 792 O O . LEU A 1 106 ? -7.57 13.594 18.109 1 88.31 106 LEU A O 1
ATOM 796 N N . ARG A 1 107 ? -7.375 15.703 18.594 1 86.69 107 ARG A N 1
ATOM 797 C CA . ARG A 1 107 ? -7.227 16.078 17.203 1 86.69 107 ARG A CA 1
ATOM 798 C C . ARG A 1 107 ? -5.945 15.508 16.609 1 86.69 107 ARG A C 1
ATOM 800 O O . ARG A 1 107 ? -5.941 15.016 15.477 1 86.69 107 ARG A O 1
ATOM 807 N N . ILE A 1 108 ? -4.957 15.586 17.391 1 88.81 108 ILE A N 1
ATOM 808 C CA . ILE A 1 108 ? -3.67 15.055 16.953 1 88.81 108 ILE A CA 1
ATOM 809 C C . ILE A 1 108 ? -3.76 13.539 16.797 1 88.81 108 ILE A C 1
ATOM 811 O O . ILE A 1 108 ? -3.266 12.984 15.812 1 88.81 108 ILE A O 1
ATOM 815 N N . LEU A 1 109 ? -4.395 12.93 17.75 1 92 109 LEU A N 1
ATOM 816 C CA . LEU A 1 109 ? -4.543 11.477 17.703 1 92 109 LEU A CA 1
ATOM 817 C C . LEU A 1 109 ? -5.328 11.047 16.469 1 92 109 LEU A C 1
ATOM 819 O O . LEU A 1 109 ? -4.93 10.109 15.773 1 92 109 LEU A O 1
ATOM 823 N N . ILE A 1 110 ? -6.328 11.719 16.219 1 92.5 110 ILE A N 1
ATOM 824 C CA . ILE A 1 110 ? -7.164 11.398 15.07 1 92.5 110 ILE A CA 1
ATOM 825 C C . ILE A 1 110 ? -6.387 11.633 13.781 1 92.5 110 ILE A C 1
ATOM 827 O O . ILE A 1 110 ? -6.48 10.844 12.836 1 92.5 110 ILE A O 1
ATOM 831 N N . PHE A 1 111 ? -5.633 12.602 13.766 1 92.19 111 PHE A N 1
ATOM 832 C CA . PHE A 1 111 ? -4.816 12.914 12.602 1 92.19 111 PHE A CA 1
ATOM 833 C C . PHE A 1 111 ? -3.799 11.805 12.344 1 92.19 111 PHE A C 1
ATOM 835 O O . PHE A 1 111 ? -3.646 11.352 11.211 1 92.19 111 PHE A O 1
ATOM 842 N N . VAL A 1 112 ? -3.172 11.367 13.32 1 94.62 112 VAL A N 1
ATOM 843 C CA . VAL A 1 112 ? -2.152 10.328 13.211 1 94.62 112 VAL A CA 1
ATOM 844 C C . VAL A 1 112 ? -2.791 9.023 12.742 1 94.62 112 VAL A C 1
ATOM 846 O O . VAL A 1 112 ? -2.271 8.359 11.844 1 94.62 112 VAL A O 1
ATOM 849 N N . LEU A 1 113 ? -3.881 8.719 13.297 1 97.12 113 LEU A N 1
ATOM 850 C CA . LEU A 1 113 ? -4.566 7.48 12.945 1 97.12 113 LEU A CA 1
ATOM 851 C C . LEU A 1 113 ? -5.121 7.547 11.523 1 97.12 113 LEU A C 1
ATOM 853 O O . LEU A 1 113 ? -5.152 6.539 10.82 1 97.12 113 LEU A O 1
ATOM 857 N N . ASP A 1 114 ? -5.535 8.734 11.133 1 96.88 114 ASP A N 1
ATOM 858 C CA . ASP A 1 114 ? -5.953 8.906 9.75 1 96.88 114 ASP A CA 1
ATOM 859 C C . ASP A 1 114 ? -4.801 8.625 8.789 1 96.88 114 ASP A C 1
ATOM 861 O O . ASP A 1 114 ? -4.984 7.961 7.77 1 96.88 114 ASP A O 1
ATOM 865 N N . ALA A 1 115 ? -3.693 9.102 9.102 1 97.06 115 ALA A N 1
ATOM 866 C CA . ALA A 1 115 ? -2.523 8.891 8.25 1 97.06 115 ALA A CA 1
ATOM 867 C C . ALA A 1 115 ? -2.141 7.41 8.203 1 97.06 115 ALA A C 1
ATOM 869 O O . ALA A 1 115 ? -1.775 6.891 7.148 1 97.06 115 ALA A O 1
ATOM 870 N N . LEU A 1 116 ? -2.275 6.746 9.305 1 98 116 LEU A N 1
ATOM 871 C CA . LEU A 1 116 ? -1.963 5.324 9.367 1 98 116 LEU A CA 1
ATOM 872 C C . LEU A 1 116 ? -2.955 4.512 8.539 1 98 116 LEU A C 1
ATOM 874 O O . LEU A 1 116 ? -2.586 3.504 7.934 1 98 116 LEU A O 1
ATOM 878 N N . MET A 1 117 ? -4.199 4.957 8.516 1 98.62 117 MET A N 1
ATOM 879 C CA . MET A 1 117 ? -5.195 4.258 7.703 1 98.62 117 MET A CA 1
ATOM 880 C C . MET A 1 117 ? -4.883 4.398 6.219 1 98.62 117 MET A C 1
ATOM 882 O O . MET A 1 117 ? -5.105 3.469 5.441 1 98.62 117 MET A O 1
ATOM 886 N N . VAL A 1 118 ? -4.371 5.559 5.836 1 98.56 118 VAL A N 1
ATOM 887 C CA . VAL A 1 118 ? -3.959 5.738 4.449 1 98.56 118 VAL A CA 1
ATOM 888 C C . VAL A 1 118 ? -2.881 4.719 4.094 1 98.56 118 VAL A C 1
ATOM 890 O O . VAL A 1 118 ? -2.984 4.027 3.078 1 98.56 118 VAL A O 1
ATOM 893 N N . ALA A 1 119 ? -1.897 4.574 4.938 1 98.56 119 ALA A N 1
ATOM 894 C CA . ALA A 1 119 ? -0.808 3.627 4.719 1 98.56 119 ALA A CA 1
ATOM 895 C C . ALA A 1 119 ? -1.329 2.193 4.668 1 98.56 119 ALA A C 1
ATOM 897 O O . ALA A 1 119 ? -0.983 1.432 3.762 1 98.56 119 ALA A O 1
ATOM 898 N N . LEU A 1 120 ? -2.18 1.889 5.582 1 98.69 120 LEU A N 1
ATOM 899 C CA . LEU A 1 120 ? -2.719 0.539 5.703 1 98.69 120 LEU A CA 1
ATOM 900 C C . LEU A 1 120 ? -3.566 0.18 4.488 1 98.69 120 LEU A C 1
ATOM 902 O O . LEU A 1 120 ? -3.375 -0.876 3.881 1 98.69 120 LEU A O 1
ATOM 906 N N . LEU A 1 121 ? -4.461 1.082 4.105 1 98.88 121 LEU A N 1
ATOM 907 C CA . LEU A 1 121 ? -5.371 0.817 2.998 1 98.88 121 LEU A CA 1
ATOM 908 C C . LEU A 1 121 ? -4.609 0.698 1.682 1 98.88 121 LEU A C 1
ATOM 910 O O . LEU A 1 121 ? -4.848 -0.228 0.903 1 98.88 121 LEU A O 1
ATOM 914 N N . PHE A 1 122 ? -3.656 1.557 1.445 1 98.81 122 PHE A N 1
ATOM 915 C CA . PHE A 1 122 ? -2.924 1.51 0.186 1 98.81 122 PHE A CA 1
ATOM 916 C C . PHE A 1 122 ? -2.004 0.296 0.139 1 98.81 122 PHE A C 1
ATOM 9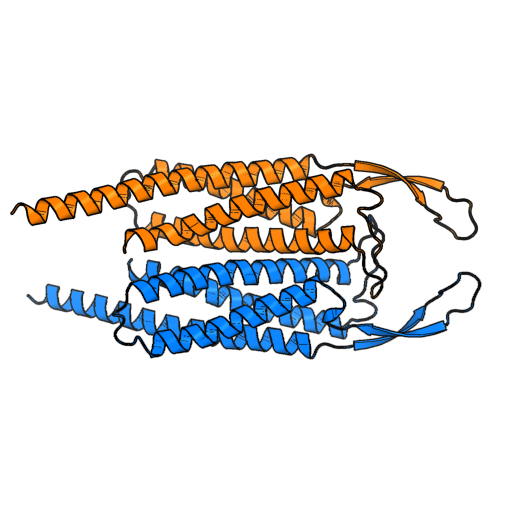18 O O . PHE A 1 122 ? -1.772 -0.273 -0.93 1 98.81 122 PHE A O 1
ATOM 925 N N . SER A 1 123 ? -1.544 -0.135 1.314 1 98.69 123 SER A N 1
ATOM 926 C CA . SER A 1 123 ? -0.772 -1.374 1.312 1 98.69 123 SER A CA 1
ATOM 927 C C . SER A 1 123 ? -1.651 -2.572 0.968 1 98.69 123 SER A C 1
ATOM 929 O O . SER A 1 123 ? -1.238 -3.455 0.214 1 98.69 123 SER A O 1
ATOM 931 N N . GLY A 1 124 ? -2.863 -2.574 1.533 1 98.75 124 GLY A N 1
ATOM 932 C CA . GLY A 1 124 ? -3.805 -3.631 1.199 1 98.75 124 GLY A CA 1
ATOM 933 C C . GLY A 1 124 ? -4.219 -3.623 -0.26 1 98.75 124 GLY A C 1
ATOM 934 O O . GLY A 1 124 ? -4.309 -4.68 -0.89 1 98.75 124 GLY A O 1
ATOM 935 N N . ILE A 1 125 ? -4.48 -2.461 -0.782 1 98.81 125 ILE A N 1
ATOM 936 C CA . ILE A 1 125 ? -4.844 -2.297 -2.186 1 98.81 125 ILE A CA 1
ATOM 937 C C . ILE A 1 125 ? -3.701 -2.779 -3.074 1 98.81 125 ILE A C 1
ATOM 939 O O . ILE A 1 125 ? -3.928 -3.496 -4.051 1 98.81 125 ILE A O 1
ATOM 943 N N . GLY A 1 126 ? -2.471 -2.406 -2.732 1 98.62 126 GLY A N 1
ATOM 944 C CA . GLY A 1 126 ? -1.317 -2.881 -3.48 1 98.62 126 GLY A CA 1
ATOM 945 C C . GLY A 1 126 ? -1.196 -4.395 -3.492 1 98.62 126 GLY A C 1
ATOM 946 O O . GLY A 1 126 ? -0.942 -4.992 -4.539 1 98.62 126 GLY A O 1
ATOM 947 N N . ALA A 1 127 ? -1.394 -4.953 -2.316 1 98.5 127 ALA A N 1
ATOM 948 C CA . ALA A 1 127 ? -1.306 -6.406 -2.186 1 98.5 127 ALA A CA 1
ATOM 949 C C . ALA A 1 127 ? -2.359 -7.098 -3.047 1 98.5 127 ALA A C 1
ATOM 951 O O . ALA A 1 127 ? -2.033 -7.957 -3.867 1 98.5 127 ALA A O 1
ATOM 952 N N . ALA A 1 128 ? -3.58 -6.699 -2.896 1 98.31 128 ALA A N 1
ATOM 953 C CA . ALA A 1 128 ? -4.68 -7.324 -3.627 1 98.31 128 ALA A CA 1
ATOM 954 C C . ALA A 1 128 ? -4.547 -7.09 -5.129 1 98.31 128 ALA A C 1
ATOM 956 O O . ALA A 1 128 ? -4.82 -7.984 -5.93 1 98.31 128 ALA A O 1
ATOM 957 N N . SER A 1 129 ? -4.117 -5.934 -5.488 1 98.19 129 SER A N 1
ATOM 958 C CA . SER A 1 129 ? -3.986 -5.617 -6.906 1 98.19 129 SER A CA 1
ATOM 959 C C . SER A 1 129 ? -2.865 -6.43 -7.547 1 98.19 129 SER A C 1
ATOM 961 O O . SER A 1 129 ? -2.99 -6.871 -8.695 1 98.19 129 SER A O 1
ATOM 963 N N . ALA A 1 130 ? -1.777 -6.578 -6.82 1 97.94 130 ALA A N 1
ATOM 964 C CA . ALA A 1 130 ? -0.671 -7.359 -7.367 1 97.94 130 ALA A CA 1
ATOM 965 C C . ALA A 1 130 ? -1.09 -8.805 -7.613 1 97.94 130 ALA A C 1
ATOM 967 O O . ALA A 1 130 ? -0.812 -9.367 -8.672 1 97.94 130 ALA A O 1
ATOM 968 N N . VAL A 1 131 ? -1.76 -9.383 -6.652 1 96.88 131 VAL A N 1
ATOM 969 C CA . VAL A 1 131 ? -2.221 -10.758 -6.805 1 96.88 131 VAL A CA 1
ATOM 970 C C . VAL A 1 131 ? -3.316 -10.82 -7.867 1 96.88 131 VAL A C 1
ATOM 972 O O . VAL A 1 131 ? -3.404 -11.797 -8.617 1 96.88 131 VAL A O 1
ATOM 975 N N . GLY A 1 132 ? -4.145 -9.781 -7.906 1 95.94 132 GLY A N 1
ATOM 976 C CA . GLY A 1 132 ? -5.145 -9.703 -8.961 1 95.94 132 GLY A CA 1
ATOM 977 C C . GLY A 1 132 ? -4.547 -9.695 -10.352 1 95.94 132 GLY A C 1
ATOM 978 O O . GLY A 1 132 ? -5.039 -10.383 -11.25 1 95.94 132 GLY A O 1
ATOM 979 N N . VAL A 1 133 ? -3.568 -8.93 -10.586 1 96.12 133 VAL A N 1
ATOM 980 C CA . VAL A 1 133 ? -2.895 -8.859 -11.875 1 96.12 133 VAL A CA 1
ATOM 981 C C . VAL A 1 133 ? -2.332 -10.234 -12.234 1 96.12 133 VAL A C 1
ATOM 983 O O . VAL A 1 133 ? -2.459 -10.688 -13.375 1 96.12 133 VAL A O 1
ATOM 986 N N . LEU A 1 134 ? -1.746 -10.898 -11.273 1 95.69 134 LEU A N 1
ATOM 987 C CA . LEU A 1 134 ? -1.249 -12.25 -11.492 1 95.69 134 LEU A CA 1
ATOM 988 C C . LEU A 1 134 ? -2.395 -13.203 -11.82 1 95.69 134 LEU A C 1
ATOM 990 O O . LEU A 1 134 ? -2.232 -14.125 -12.633 1 95.69 134 LEU A O 1
ATOM 994 N N . GLY A 1 135 ? -3.5 -12.977 -11.125 1 94.56 135 GLY A N 1
ATOM 995 C CA . GLY A 1 135 ? -4.66 -13.797 -11.43 1 94.56 135 GLY A CA 1
ATOM 996 C C . GLY A 1 135 ? -5.148 -13.648 -12.859 1 94.56 135 GLY A C 1
ATOM 997 O O . GLY A 1 135 ? -5.547 -14.633 -13.484 1 94.56 135 GLY A O 1
ATOM 998 N N . TYR A 1 136 ? -5.074 -12.445 -13.414 1 94.56 136 TYR A N 1
ATOM 999 C CA . TYR A 1 136 ? -5.582 -12.148 -14.742 1 94.56 136 TYR A CA 1
ATOM 1000 C C . TYR A 1 136 ? -4.582 -12.57 -15.812 1 94.56 136 TYR A C 1
ATOM 1002 O O . TYR A 1 136 ? -4.965 -13.141 -16.844 1 94.56 136 TYR A O 1
ATOM 1010 N N . HIS A 1 137 ? -3.291 -12.312 -15.602 1 94.12 137 HIS A N 1
ATOM 1011 C CA . HIS A 1 137 ? -2.311 -12.469 -16.672 1 94.12 137 HIS A CA 1
ATOM 1012 C C . HIS A 1 137 ? -1.439 -13.703 -16.438 1 94.12 137 HIS A C 1
ATOM 1014 O O . HIS A 1 137 ? -0.767 -14.172 -17.359 1 94.12 137 HIS A O 1
ATOM 1020 N N . GLY A 1 138 ? -1.533 -14.25 -15.234 1 93.19 138 GLY A N 1
ATOM 1021 C CA . GLY A 1 138 ? -0.556 -15.281 -14.93 1 93.19 138 GLY A CA 1
ATOM 1022 C C . GLY A 1 138 ? 0.878 -14.812 -15.094 1 93.19 138 GLY A C 1
ATOM 1023 O O . GLY A 1 138 ? 1.139 -13.609 -15.172 1 93.19 138 GLY A O 1
ATOM 1024 N N . ASN A 1 139 ? 1.855 -15.727 -14.984 1 91.94 139 ASN A N 1
ATOM 1025 C CA . ASN A 1 139 ? 3.277 -15.445 -15.141 1 91.94 139 ASN A CA 1
ATOM 1026 C C . ASN A 1 139 ? 4.051 -16.672 -15.594 1 91.94 139 ASN A C 1
ATOM 1028 O O . ASN A 1 139 ? 4.18 -17.641 -14.844 1 91.94 139 ASN A O 1
ATOM 1032 N N . SER A 1 140 ? 4.562 -16.625 -16.812 1 86.94 140 SER A N 1
ATOM 1033 C CA . SER A 1 140 ? 5.25 -17.781 -17.375 1 86.94 140 SER A CA 1
ATOM 1034 C C . SER A 1 140 ? 6.633 -17.969 -16.766 1 86.94 140 SER A C 1
ATOM 1036 O O . SER A 1 140 ? 7.121 -19.094 -16.641 1 86.94 140 SER A O 1
ATOM 1038 N N . HIS A 1 141 ? 7.25 -16.844 -16.375 1 83.31 141 HIS A N 1
ATOM 1039 C CA . HIS A 1 141 ? 8.602 -16.922 -15.82 1 83.31 141 HIS A CA 1
ATOM 1040 C C . HIS A 1 141 ? 8.617 -17.703 -14.523 1 83.31 141 HIS A C 1
ATOM 1042 O O . HIS A 1 141 ? 9.586 -18.422 -14.234 1 83.31 141 HIS A O 1
ATOM 1048 N N . VAL A 1 142 ? 7.508 -17.672 -13.828 1 86.69 142 VAL A N 1
ATOM 1049 C CA . VAL A 1 142 ? 7.453 -18.391 -12.562 1 86.69 142 VAL A CA 1
ATOM 1050 C C . VAL A 1 142 ? 6.418 -19.516 -12.648 1 86.69 142 VAL A C 1
ATOM 1052 O O . VAL A 1 142 ? 6.133 -20.188 -11.648 1 86.69 142 VAL A O 1
ATOM 1055 N N . GLN A 1 143 ? 5.762 -19.688 -13.75 1 85 143 GLN A N 1
ATOM 1056 C CA . GLN A 1 143 ? 4.828 -20.766 -14.055 1 85 143 GLN A CA 1
ATOM 1057 C C . GLN A 1 143 ? 3.568 -20.656 -13.195 1 85 143 GLN A C 1
ATOM 1059 O O . GLN A 1 143 ? 3.109 -21.656 -12.633 1 85 143 GLN A O 1
ATOM 1064 N N . TRP A 1 144 ? 3.137 -19.531 -12.922 1 91.19 144 TRP A N 1
ATOM 1065 C CA . TRP A 1 144 ? 1.854 -19.297 -12.266 1 91.19 144 TRP A CA 1
ATOM 1066 C C . TRP A 1 144 ? 0.742 -19.125 -13.297 1 91.19 144 TRP A C 1
ATOM 1068 O O . TRP A 1 144 ? 0.785 -18.203 -14.109 1 91.19 144 TRP A O 1
ATOM 1078 N N . LYS A 1 145 ? -0.279 -19.922 -13.227 1 89.44 145 LYS A N 1
ATOM 1079 C CA . LYS A 1 145 ? -1.354 -19.922 -14.219 1 89.44 145 LYS A CA 1
ATOM 1080 C C . LYS A 1 145 ? -2.375 -18.828 -13.922 1 89.44 145 LYS A C 1
ATOM 1082 O O . LYS A 1 145 ? -2.473 -18.344 -12.789 1 89.44 145 LYS A O 1
ATOM 1087 N N . LYS A 1 146 ? -3.107 -18.531 -15 1 91.75 146 LYS A N 1
ATOM 1088 C CA . LYS A 1 146 ? -4.211 -17.578 -14.875 1 91.75 146 LYS A CA 1
ATOM 1089 C C . LYS A 1 146 ? -5.344 -18.172 -14.039 1 91.75 146 LYS A C 1
ATOM 1091 O O . LYS A 1 146 ? -5.793 -19.297 -14.289 1 91.75 146 LYS A O 1
ATOM 1096 N N . VAL A 1 147 ? -5.789 -17.469 -13.164 1 91.19 147 VAL A N 1
ATOM 1097 C CA . VAL A 1 147 ? -6.84 -17.938 -12.266 1 91.19 147 VAL A CA 1
ATOM 1098 C C . VAL A 1 147 ? -8.18 -17.328 -12.68 1 91.19 147 VAL A C 1
ATOM 1100 O O . VAL A 1 147 ? -9.227 -17.969 -12.5 1 91.19 147 VAL A O 1
ATOM 1103 N N . CYS A 1 148 ? -8.133 -16.234 -13.305 1 93.69 148 CYS A N 1
ATOM 1104 C C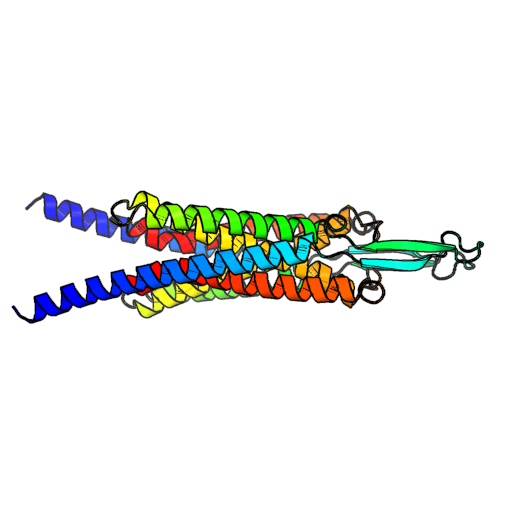A . CYS A 1 148 ? -9.359 -15.516 -13.602 1 93.69 148 CYS A CA 1
ATOM 1105 C C . CYS A 1 148 ? -10.055 -16.094 -14.828 1 93.69 148 CYS A C 1
ATOM 1107 O O . CYS A 1 148 ? -11.219 -15.773 -15.094 1 93.69 148 CYS A O 1
ATOM 1109 N N . ASN A 1 149 ? -9.352 -16.938 -15.562 1 90.88 149 ASN A N 1
ATOM 1110 C CA . ASN A 1 149 ? -10 -17.672 -16.656 1 90.88 149 ASN A CA 1
ATOM 1111 C C . ASN A 1 149 ? -10.977 -18.719 -16.125 1 90.88 149 ASN A C 1
ATOM 1113 O O . ASN A 1 149 ? -11.945 -19.062 -16.812 1 90.88 149 ASN A O 1
ATOM 1117 N N . VAL A 1 150 ? -10.711 -19.203 -14.945 1 88.56 150 VAL A N 1
ATOM 1118 C CA . VAL A 1 150 ? -11.555 -20.203 -14.297 1 88.56 150 VAL A CA 1
ATOM 1119 C C . VAL A 1 150 ? -12.562 -19.516 -13.375 1 88.56 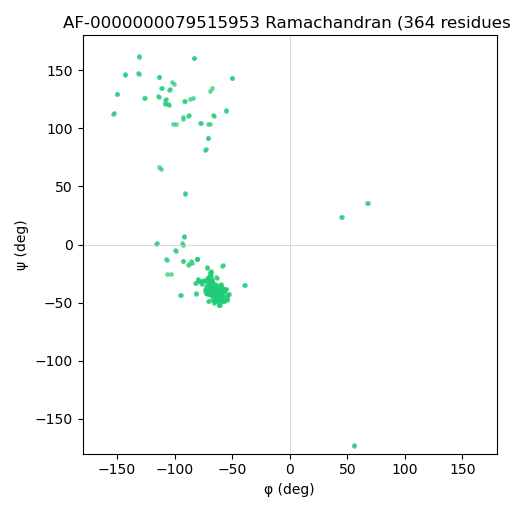150 VAL A C 1
ATOM 1121 O O . VAL A 1 150 ? -13.758 -19.812 -13.422 1 88.56 150 VAL A O 1
ATOM 1124 N N . PHE A 1 151 ? -12.078 -18.516 -12.609 1 92.81 151 PHE A N 1
ATOM 1125 C CA . PHE A 1 151 ? -12.906 -17.828 -11.633 1 92.81 151 PHE A CA 1
ATOM 1126 C C . PHE A 1 151 ? -13.125 -16.375 -12.039 1 92.81 151 PHE A C 1
ATOM 1128 O O . PHE A 1 151 ? -12.766 -15.453 -11.305 1 92.81 151 PHE A O 1
ATOM 1135 N N . GLY A 1 152 ? -13.82 -16.172 -13.102 1 93.75 152 GLY A N 1
ATOM 1136 C CA . GLY A 1 152 ? -14.023 -14.828 -13.633 1 93.75 152 GLY A CA 1
ATOM 1137 C C . GLY A 1 152 ? -14.875 -13.953 -12.734 1 93.75 152 GLY A C 1
ATOM 1138 O O . GLY A 1 152 ? -14.547 -12.789 -12.516 1 93.75 152 GLY A O 1
ATOM 1139 N N . LYS A 1 153 ? -15.992 -14.484 -12.273 1 94.31 153 LYS A N 1
ATOM 1140 C CA . LYS A 1 153 ? -16.906 -13.727 -11.414 1 94.31 153 LYS A CA 1
ATOM 1141 C C . LYS A 1 153 ? -16.203 -13.273 -10.141 1 94.31 153 LYS A C 1
ATOM 1143 O O . LYS A 1 153 ? -16.328 -12.117 -9.727 1 94.31 153 LYS A O 1
ATOM 1148 N N . PHE A 1 154 ? -15.539 -14.211 -9.555 1 94.88 154 PHE A N 1
ATOM 1149 C CA . PHE A 1 154 ? -14.789 -13.883 -8.352 1 94.88 154 PHE A CA 1
ATOM 1150 C C . PHE A 1 154 ? -13.82 -12.734 -8.609 1 94.88 154 PHE A C 1
ATOM 1152 O O . PHE A 1 154 ? -13.75 -11.781 -7.828 1 94.88 154 PHE A O 1
ATOM 1159 N N . CYS A 1 155 ? -13.078 -12.797 -9.695 1 95.81 155 CYS A N 1
ATOM 1160 C CA . CYS A 1 155 ? -12.07 -11.797 -10.023 1 95.81 155 CYS A CA 1
ATOM 1161 C C . CYS A 1 155 ? -12.711 -10.445 -10.312 1 95.81 155 CYS A C 1
ATOM 1163 O O . CYS A 1 155 ? -12.211 -9.414 -9.867 1 95.81 155 CYS A O 1
ATOM 1165 N N . HIS A 1 156 ? -13.828 -10.391 -11.031 1 95.75 156 HIS A N 1
ATOM 1166 C CA . HIS A 1 156 ? -14.531 -9.141 -11.312 1 95.75 156 HIS A CA 1
ATOM 1167 C C . HIS A 1 156 ? -15.039 -8.484 -10.031 1 95.75 156 HIS A C 1
ATOM 1169 O O . HIS A 1 156 ? -14.93 -7.266 -9.875 1 95.75 156 HIS A O 1
ATOM 1175 N N . GLN A 1 157 ? -15.531 -9.273 -9.18 1 96.69 157 GLN A N 1
ATOM 1176 C CA . GLN A 1 157 ? -16 -8.766 -7.895 1 96.69 157 GLN A CA 1
ATOM 1177 C C . GLN A 1 157 ? -14.852 -8.211 -7.062 1 96.69 157 GLN A C 1
ATOM 1179 O O . GLN A 1 157 ? -15.008 -7.195 -6.379 1 96.69 157 GLN A O 1
ATOM 1184 N N . MET A 1 158 ? -13.766 -8.883 -7.094 1 97.12 158 MET A N 1
ATOM 1185 C CA . MET A 1 158 ? -12.586 -8.383 -6.383 1 97.12 158 MET A CA 1
ATOM 1186 C C . MET A 1 158 ? -12.148 -7.035 -6.941 1 97.12 158 MET A C 1
ATOM 1188 O O . MET A 1 158 ? -11.781 -6.137 -6.18 1 97.12 158 MET A O 1
ATOM 1192 N N . VAL A 1 159 ? -12.156 -6.867 -8.273 1 97.38 159 VAL A N 1
ATOM 1193 C CA . VAL A 1 159 ? -11.789 -5.602 -8.906 1 97.38 159 VAL A CA 1
ATOM 1194 C C . VAL A 1 159 ? -12.719 -4.492 -8.422 1 97.38 159 VAL A C 1
ATOM 1196 O O . VAL A 1 159 ? -12.266 -3.385 -8.117 1 97.38 159 VAL A O 1
ATOM 1199 N N . ALA A 1 160 ? -13.93 -4.832 -8.328 1 97.94 160 ALA A N 1
ATOM 1200 C CA . ALA A 1 160 ? -14.898 -3.865 -7.824 1 97.94 160 ALA A CA 1
ATOM 1201 C C . ALA A 1 160 ? -14.578 -3.477 -6.383 1 97.94 160 ALA A C 1
ATOM 1203 O O . ALA A 1 160 ? -14.633 -2.297 -6.023 1 97.94 160 ALA A O 1
ATOM 1204 N N . SER A 1 161 ? -14.258 -4.484 -5.605 1 98.62 161 SER A N 1
ATOM 1205 C CA . SER A 1 161 ? -13.938 -4.23 -4.207 1 98.62 161 SER A CA 1
ATOM 1206 C C . SER A 1 161 ? -12.688 -3.357 -4.078 1 98.62 161 SER A C 1
ATOM 1208 O O . SER A 1 161 ? -12.648 -2.445 -3.25 1 98.62 161 SER A O 1
ATOM 1210 N N . ILE A 1 162 ? -11.688 -3.625 -4.824 1 98.75 162 ILE A N 1
ATOM 1211 C CA . ILE A 1 162 ? -10.461 -2.83 -4.832 1 98.75 162 ILE A CA 1
ATOM 1212 C C . ILE A 1 162 ? -10.789 -1.389 -5.219 1 98.75 162 ILE A C 1
ATOM 1214 O O . ILE A 1 162 ? -10.258 -0.446 -4.621 1 98.75 162 ILE A O 1
ATOM 1218 N N . GLY A 1 163 ? -11.672 -1.176 -6.203 1 98.75 163 GLY A N 1
ATOM 1219 C CA . GLY A 1 163 ? -12.109 0.157 -6.578 1 98.75 163 GLY A CA 1
ATOM 1220 C C . GLY A 1 163 ? -12.781 0.905 -5.438 1 98.75 163 GLY A C 1
ATOM 1221 O O . GLY A 1 163 ? -12.5 2.086 -5.219 1 98.75 163 GLY A O 1
ATOM 1222 N N . LEU A 1 164 ? -13.656 0.186 -4.746 1 98.75 164 LEU A N 1
ATOM 1223 C CA . LEU A 1 164 ? -14.328 0.783 -3.596 1 98.75 164 LEU A CA 1
ATOM 1224 C C . LEU A 1 164 ? -13.32 1.181 -2.523 1 98.75 164 LEU A C 1
ATOM 1226 O O . LEU A 1 164 ? -13.406 2.273 -1.958 1 98.75 164 LEU A O 1
ATOM 1230 N N . SER A 1 165 ? -12.414 0.279 -2.26 1 98.88 165 SER A N 1
ATOM 1231 C CA . SER A 1 165 ? -11.375 0.546 -1.271 1 98.88 165 SER A CA 1
ATOM 1232 C C . SER A 1 165 ? -10.516 1.736 -1.68 1 98.88 165 SER A C 1
ATOM 1234 O O . SER A 1 165 ? -10.109 2.537 -0.834 1 98.88 165 SER A O 1
ATOM 1236 N N . LEU A 1 166 ? -10.211 1.843 -2.951 1 98.81 166 LEU A N 1
ATOM 1237 C CA . LEU A 1 166 ? -9.43 2.967 -3.453 1 98.81 166 LEU A CA 1
ATOM 1238 C C . LEU A 1 166 ? -10.148 4.289 -3.197 1 98.81 166 LEU A C 1
ATOM 1240 O O . LEU A 1 166 ? -9.539 5.25 -2.725 1 98.81 166 LEU A O 1
ATOM 1244 N N . LEU A 1 167 ? -11.359 4.301 -3.475 1 98.69 167 LEU A N 1
ATOM 1245 C CA . LEU A 1 167 ? -12.148 5.5 -3.221 1 98.69 167 LEU A CA 1
ATOM 1246 C C . LEU A 1 167 ? -12.164 5.84 -1.732 1 98.69 167 LEU A C 1
ATOM 1248 O O . LEU A 1 167 ? -12.039 7.004 -1.355 1 98.69 167 LEU A O 1
ATOM 1252 N N . GLY A 1 168 ? -12.359 4.801 -0.896 1 98.69 168 GLY A N 1
ATOM 1253 C CA . GLY A 1 168 ? -12.289 5.02 0.54 1 98.69 168 GLY A CA 1
ATOM 1254 C C . GLY A 1 168 ? -10.945 5.551 0.996 1 98.69 168 GLY A C 1
ATOM 1255 O O . GLY A 1 168 ? -10.875 6.434 1.85 1 98.69 168 GLY A O 1
ATOM 1256 N N . SER A 1 169 ? -9.891 5.008 0.427 1 98.75 169 SER A N 1
ATOM 1257 C CA . SER A 1 169 ? -8.539 5.445 0.781 1 98.75 169 SER A CA 1
ATOM 1258 C C . SER A 1 169 ? -8.312 6.902 0.39 1 98.75 169 SER A C 1
ATOM 1260 O O . SER A 1 169 ? -7.621 7.641 1.095 1 98.75 169 SER A O 1
ATOM 1262 N N . VAL A 1 170 ? -8.836 7.297 -0.734 1 98.44 170 VAL A N 1
ATOM 1263 C CA . VAL A 1 170 ? -8.734 8.688 -1.176 1 98.44 170 VAL A CA 1
ATOM 1264 C C . VAL A 1 170 ? -9.461 9.594 -0.186 1 98.44 170 VAL A C 1
ATOM 1266 O O . VAL A 1 170 ? -8.984 10.695 0.117 1 98.44 170 VAL A O 1
ATOM 1269 N N . ALA A 1 171 ? -10.555 9.148 0.313 1 98.12 171 ALA A N 1
ATOM 1270 C CA . ALA A 1 171 ? -11.258 9.914 1.348 1 98.12 171 ALA A CA 1
ATOM 1271 C C . ALA A 1 171 ? -10.367 10.109 2.574 1 98.12 171 ALA A C 1
ATOM 1273 O O . ALA A 1 171 ? -10.289 11.211 3.119 1 98.12 171 ALA A O 1
ATOM 1274 N N . PHE A 1 172 ? -9.695 9.078 2.992 1 98.12 172 PHE A N 1
ATOM 1275 C CA . PHE A 1 172 ? -8.789 9.188 4.129 1 98.12 172 PHE A CA 1
ATOM 1276 C C . PHE A 1 172 ? -7.637 10.133 3.805 1 98.12 172 PHE A C 1
ATOM 1278 O O . PHE A 1 172 ? -7.172 10.875 4.676 1 98.12 172 PHE A O 1
ATOM 1285 N N . LEU A 1 173 ? -7.188 10.047 2.621 1 97.5 173 LEU A N 1
ATOM 1286 C CA . LEU A 1 173 ? -6.117 10.953 2.207 1 97.5 173 LEU A CA 1
ATOM 1287 C C . LEU A 1 173 ? -6.559 12.406 2.326 1 97.5 173 LEU A C 1
ATOM 1289 O O . LEU A 1 173 ? -5.801 13.25 2.809 1 97.5 173 LEU A O 1
ATOM 1293 N N . PHE A 1 174 ? -7.711 12.703 1.945 1 96.88 174 PHE A N 1
ATOM 1294 C CA . PHE A 1 174 ? -8.242 14.062 2.053 1 96.88 174 PHE A CA 1
ATOM 1295 C C . PHE A 1 174 ? -8.406 14.461 3.512 1 96.88 174 PHE A C 1
ATOM 1297 O O . PHE A 1 174 ? -8.227 15.633 3.865 1 96.88 174 PHE A O 1
ATOM 1304 N N . LEU A 1 175 ? -8.781 13.555 4.332 1 95.44 175 LEU A N 1
ATOM 1305 C CA . LEU A 1 175 ? -8.891 13.836 5.758 1 95.44 175 LEU A CA 1
ATOM 1306 C C . LEU A 1 175 ? -7.547 14.289 6.324 1 95.44 175 LEU A C 1
ATOM 1308 O O . LEU A 1 175 ? -7.492 15.219 7.137 1 95.44 175 LEU A O 1
ATOM 1312 N N . VAL A 1 176 ? -6.527 13.656 5.887 1 94.81 176 VAL A N 1
ATOM 1313 C CA . VAL A 1 176 ? -5.184 13.969 6.363 1 94.81 176 VAL A CA 1
ATOM 1314 C C . VAL A 1 176 ? -4.773 15.352 5.859 1 94.81 176 VAL A C 1
ATOM 1316 O O . VAL A 1 176 ? -4.004 16.062 6.516 1 94.81 176 VAL A O 1
ATOM 1319 N N . MET A 1 177 ? -5.359 15.812 4.812 1 93.06 177 MET A N 1
ATOM 1320 C CA . MET A 1 177 ? -4.969 17.094 4.215 1 93.06 177 MET A CA 1
ATOM 1321 C C . MET A 1 177 ? -5.812 18.234 4.77 1 93.06 177 MET A C 1
ATOM 1323 O O . MET A 1 177 ? -5.441 19.406 4.641 1 93.06 177 MET A O 1
ATOM 1327 N N . LEU A 1 178 ? -6.844 18.016 5.395 1 88.38 178 LEU A N 1
ATOM 1328 C CA . LEU A 1 178 ? -7.836 19 5.801 1 88.38 178 LEU A CA 1
ATOM 1329 C C . LEU A 1 178 ? -7.238 20 6.789 1 88.38 178 LEU A C 1
ATOM 1331 O O . LEU A 1 178 ? -7.426 21.219 6.645 1 88.38 178 LEU A O 1
ATOM 1335 N N . PRO A 1 179 ? -6.527 19.562 7.777 1 82.19 179 PRO A N 1
ATOM 1336 C CA . PRO A 1 179 ? -5.984 20.547 8.727 1 82.19 179 PRO A CA 1
ATOM 1337 C C . PRO A 1 179 ? -5.059 21.562 8.062 1 82.19 179 PRO A C 1
ATOM 1339 O O . PRO A 1 179 ? -4.969 22.703 8.516 1 82.19 179 PRO A O 1
ATOM 1342 N N . LEU A 1 180 ? -4.367 21.219 7.145 1 75.75 180 LEU A N 1
ATOM 1343 C CA . LEU A 1 180 ? -3.459 22.125 6.453 1 75.75 180 LEU A CA 1
ATOM 1344 C C . LEU A 1 180 ? -4.234 23.109 5.574 1 75.75 180 LEU A C 1
ATOM 1346 O O . LEU A 1 180 ? -3.873 24.281 5.473 1 75.75 180 LEU A O 1
ATOM 1350 N N . ILE A 1 181 ? -5.266 22.609 4.949 1 68.31 181 ILE A N 1
ATOM 1351 C CA . ILE A 1 181 ? -6.07 23.484 4.094 1 68.31 181 ILE A CA 1
ATOM 1352 C C . ILE A 1 181 ? -6.816 24.5 4.949 1 68.31 181 ILE A C 1
ATOM 1354 O O . ILE A 1 181 ? -7.012 25.641 4.527 1 68.31 181 ILE A O 1
ATOM 1358 N N . SER A 1 182 ? -7.094 24.219 6.152 1 66.88 182 SER A N 1
ATOM 1359 C CA . SER A 1 182 ? -7.805 25.125 7.039 1 66.88 182 SER A CA 1
ATOM 1360 C C . SER A 1 182 ? -6.855 26.156 7.652 1 66.88 182 SER A C 1
ATOM 1362 O O . SER A 1 182 ? -7.254 27.281 7.938 1 66.88 182 SER A O 1
ATOM 1364 N N . SER A 1 183 ? -5.668 25.766 7.887 1 60.69 183 SER A N 1
ATOM 1365 C CA . SER A 1 183 ? -4.723 26.719 8.461 1 60.69 183 SER A CA 1
ATOM 1366 C C . SER A 1 183 ? -4.145 27.641 7.387 1 60.69 183 SER A C 1
ATOM 1368 O O . SER A 1 183 ? -3.492 28.641 7.703 1 60.69 183 SER A O 1
ATOM 1370 N N . ALA A 1 184 ? -4.352 27.328 6.148 1 54.81 184 ALA A N 1
ATOM 1371 C CA . ALA A 1 184 ? -3.914 28.234 5.082 1 54.81 184 ALA A CA 1
ATOM 1372 C C . ALA A 1 184 ? -5.008 29.234 4.738 1 54.81 184 ALA A C 1
ATOM 1374 O O . ALA A 1 184 ? -6.195 28.953 4.895 1 54.81 184 ALA A O 1
ATOM 1375 N N . MET B 1 1 ? 6.32 41.812 30.656 1 48.53 1 MET B N 1
ATOM 1376 C CA . MET B 1 1 ? 7.16 42.031 29.484 1 48.53 1 MET B CA 1
ATOM 1377 C C . MET B 1 1 ? 8.055 40.812 29.234 1 48.53 1 MET B C 1
ATOM 1379 O O . MET B 1 1 ? 8.508 40.594 28.109 1 48.53 1 MET B O 1
ATOM 1383 N N . GLU B 1 2 ? 8.578 40.062 30.234 1 58.38 2 GLU B N 1
ATOM 1384 C CA . GLU B 1 2 ? 9.461 38.906 30.125 1 58.38 2 GLU B CA 1
ATOM 1385 C C . GLU B 1 2 ? 8.719 37.688 29.594 1 58.38 2 GLU B C 1
ATOM 1387 O O . GLU B 1 2 ? 9.289 36.875 28.859 1 58.38 2 GLU B O 1
ATOM 1392 N N . GLY B 1 3 ? 7.469 37.531 29.844 1 57.84 3 GLY B N 1
ATOM 1393 C CA . GLY B 1 3 ? 6.684 36.406 29.391 1 57.84 3 GLY B CA 1
ATOM 1394 C C . GLY B 1 3 ? 6.508 36.344 27.891 1 57.84 3 GLY B C 1
ATOM 1395 O O . GLY B 1 3 ? 6.449 35.281 27.297 1 57.84 3 GLY B O 1
ATOM 1396 N N . HIS B 1 4 ? 6.348 37.625 27.281 1 59.75 4 HIS B N 1
ATOM 1397 C CA . HIS B 1 4 ? 6.148 37.719 25.844 1 59.75 4 HIS B CA 1
ATOM 1398 C C . HIS B 1 4 ? 7.402 37.281 25.078 1 59.75 4 HIS B C 1
ATOM 1400 O O . HIS B 1 4 ? 7.312 36.719 24 1 59.75 4 HIS B O 1
ATOM 1406 N N . HIS B 1 5 ? 8.57 37.5 25.703 1 58.09 5 HIS B N 1
ATOM 1407 C CA . HIS B 1 5 ? 9.82 37.156 25.047 1 58.09 5 HIS B CA 1
ATOM 1408 C C . HIS B 1 5 ? 10.055 35.656 25.078 1 58.09 5 HIS B C 1
ATOM 1410 O O . HIS B 1 5 ? 10.594 35.062 24.125 1 58.09 5 HIS B O 1
ATOM 1416 N N . HIS B 1 6 ? 9.594 35 26.094 1 59.97 6 HIS B N 1
ATOM 1417 C CA . HIS B 1 6 ? 9.781 33.562 26.219 1 59.97 6 HIS B CA 1
ATOM 1418 C C . HIS B 1 6 ? 8.891 32.812 25.219 1 59.97 6 HIS B C 1
ATOM 1420 O O . HIS B 1 6 ? 9.305 31.797 24.672 1 59.97 6 HIS B O 1
ATOM 1426 N N . GLY B 1 7 ? 7.711 33.281 24.953 1 54.28 7 GLY B N 1
ATOM 1427 C CA . GLY B 1 7 ? 6.789 32.688 24 1 54.28 7 GLY B CA 1
ATOM 1428 C C . GLY B 1 7 ? 7.281 32.75 22.578 1 54.28 7 GLY B C 1
ATOM 1429 O O . GLY B 1 7 ? 7.184 31.766 21.828 1 54.28 7 GLY B O 1
ATOM 1430 N N . LYS B 1 8 ? 7.824 33.906 22.188 1 64.88 8 LYS B N 1
ATOM 1431 C CA . LYS B 1 8 ? 8.352 34.094 20.844 1 64.88 8 LYS B CA 1
ATOM 1432 C C . LYS B 1 8 ? 9.594 33.25 20.609 1 64.88 8 LYS B C 1
ATOM 1434 O O . LYS B 1 8 ? 9.789 32.688 19.516 1 64.88 8 LYS B O 1
ATOM 1439 N N . THR B 1 9 ? 10.359 33 21.609 1 63.78 9 THR B N 1
ATOM 1440 C CA . THR B 1 9 ? 11.578 32.219 21.484 1 63.78 9 THR B CA 1
ATOM 1441 C C . THR B 1 9 ? 11.25 30.734 21.391 1 63.78 9 THR B C 1
ATOM 1443 O O . THR B 1 9 ? 11.898 30 20.625 1 63.78 9 THR B O 1
ATOM 1446 N N . GLU B 1 10 ? 10.188 30.297 22.062 1 63.22 10 GLU B N 1
ATOM 1447 C CA . GLU B 1 10 ? 9.789 28.891 22.031 1 63.22 10 GLU B CA 1
ATOM 1448 C C . GLU B 1 10 ? 9.156 28.531 20.688 1 63.22 10 GLU B C 1
ATOM 1450 O O . GLU B 1 10 ? 9.445 27.484 20.125 1 63.22 10 GLU B O 1
ATOM 1455 N N . VAL B 1 11 ? 8.344 29.484 20.188 1 63.78 11 VAL B N 1
ATOM 1456 C CA . VAL B 1 11 ? 7.715 29.281 18.891 1 63.78 11 VAL B CA 1
ATOM 1457 C C . VAL B 1 11 ? 8.781 29.266 17.797 1 63.78 11 VAL B C 1
ATOM 1459 O O . VAL B 1 11 ? 8.727 28.438 16.875 1 63.78 11 VAL B O 1
ATOM 1462 N N . ALA B 1 12 ? 9.703 30.172 17.938 1 62.81 12 ALA B N 1
ATOM 1463 C CA . ALA B 1 12 ? 10.805 30.219 16.969 1 62.81 12 ALA B CA 1
ATOM 1464 C C . ALA B 1 12 ? 11.672 28.969 17.062 1 62.81 12 ALA B C 1
ATOM 1466 O O . ALA B 1 12 ? 12.086 28.406 16.047 1 62.81 12 ALA B O 1
ATOM 1467 N N . ALA B 1 13 ? 11.93 28.484 18.25 1 60.66 13 ALA B N 1
ATOM 1468 C CA . ALA B 1 13 ? 12.734 27.281 18.453 1 60.66 13 ALA B CA 1
ATOM 1469 C C . ALA B 1 13 ? 12.016 26.047 17.938 1 60.66 13 ALA B C 1
ATOM 1471 O O . ALA B 1 13 ? 12.625 25.172 17.297 1 60.66 13 ALA B O 1
ATOM 1472 N N . ARG B 1 14 ? 10.734 25.953 18.125 1 61.41 14 ARG B N 1
ATOM 1473 C CA . ARG B 1 14 ? 9.938 24.812 17.672 1 61.41 14 ARG B CA 1
ATOM 1474 C C . ARG B 1 14 ? 9.836 24.797 16.141 1 61.41 14 ARG B C 1
ATOM 1476 O O . ARG B 1 14 ? 9.914 23.719 15.531 1 61.41 14 ARG B O 1
ATOM 1483 N N . SER B 1 15 ? 9.758 25.953 15.609 1 68.19 15 SER B N 1
ATOM 1484 C CA . SER B 1 15 ? 9.711 26.062 14.156 1 68.19 15 SER B CA 1
ATOM 1485 C C . SER B 1 15 ? 11.031 25.625 13.531 1 68.19 15 SER B C 1
ATOM 1487 O O . SER B 1 15 ? 11.047 24.906 12.531 1 68.19 15 SER B O 1
ATOM 1489 N N . GLY B 1 16 ? 12.125 26.078 14.234 1 67.81 16 GLY B N 1
ATOM 1490 C CA . GLY B 1 16 ? 13.445 25.703 13.766 1 67.81 16 GLY B CA 1
ATOM 1491 C C . GLY B 1 16 ? 13.719 24.219 13.883 1 67.81 16 GLY B C 1
ATOM 1492 O O . GLY B 1 16 ? 14.266 23.609 12.961 1 67.81 16 GLY B O 1
ATOM 1493 N N . SER B 1 17 ? 13.352 23.609 14.969 1 69.25 17 SER B N 1
ATOM 1494 C CA . SER B 1 17 ? 13.531 22.172 15.195 1 69.25 17 SER B CA 1
ATOM 1495 C C . SER B 1 17 ? 12.703 21.344 14.227 1 69.25 17 SER B C 1
ATOM 1497 O O . SER B 1 17 ? 13.172 20.328 13.703 1 69.25 17 SER B O 1
ATOM 1499 N N . ASN B 1 18 ? 11.562 21.859 13.906 1 75.06 18 ASN B N 1
ATOM 1500 C CA . ASN B 1 18 ? 10.695 21.172 12.953 1 75.06 18 ASN B CA 1
ATOM 1501 C C . ASN B 1 18 ? 11.281 21.203 11.547 1 75.06 18 ASN B C 1
ATOM 1503 O O . ASN B 1 18 ? 11.203 20.219 10.812 1 75.06 18 ASN B O 1
ATOM 1507 N N . ASN B 1 19 ? 11.953 22.312 11.359 1 79.81 19 ASN B N 1
ATOM 1508 C CA . ASN B 1 19 ? 12.586 22.438 10.055 1 79.81 19 ASN B CA 1
ATOM 1509 C C . ASN B 1 19 ? 13.766 21.484 9.906 1 79.81 19 ASN B C 1
ATOM 1511 O O . ASN B 1 19 ? 13.93 20.859 8.859 1 79.81 19 ASN B O 1
ATOM 1515 N N . LYS B 1 20 ? 14.539 21.391 10.984 1 85.12 20 LYS B N 1
ATOM 1516 C CA . LYS B 1 20 ? 15.688 20.484 10.945 1 85.12 20 LYS B CA 1
ATOM 1517 C C . LYS B 1 20 ? 15.234 19.031 10.875 1 85.12 20 LYS B C 1
ATOM 1519 O O . LYS B 1 20 ? 15.789 18.234 10.109 1 85.12 20 LYS B O 1
ATOM 1524 N N . SER B 1 21 ? 14.266 18.703 11.648 1 89.88 21 SER B N 1
ATOM 1525 C CA . SER B 1 21 ? 13.734 17.344 11.633 1 89.88 21 SER B CA 1
ATOM 1526 C C . SER B 1 21 ? 13.148 17 10.266 1 89.88 21 SER B C 1
ATOM 1528 O O . SER B 1 21 ? 13.312 15.875 9.781 1 89.88 21 SER B O 1
ATOM 1530 N N . GLY B 1 22 ? 12.523 18 9.711 1 91.56 22 GLY B N 1
ATOM 1531 C CA . GLY B 1 22 ? 11.992 17.781 8.375 1 91.56 22 GLY B CA 1
ATOM 1532 C C . GLY B 1 22 ? 13.062 17.5 7.344 1 91.56 22 GLY B C 1
ATOM 1533 O O . GLY B 1 22 ? 12.906 16.609 6.504 1 91.56 22 GLY B O 1
ATOM 1534 N N . LEU B 1 23 ? 14.109 18.188 7.477 1 92.06 23 LEU B N 1
ATOM 1535 C CA . LEU B 1 23 ? 15.227 18 6.555 1 92.06 23 LEU B CA 1
ATOM 1536 C C . LEU B 1 23 ? 15.875 16.641 6.754 1 92.06 23 LEU B C 1
ATOM 1538 O O . LEU B 1 23 ? 16.172 15.938 5.785 1 92.06 23 LEU B O 1
ATOM 1542 N N . VAL B 1 24 ? 16.047 16.266 7.938 1 94.81 24 VAL B N 1
ATOM 1543 C CA . VAL B 1 24 ? 16.688 14.992 8.258 1 94.81 24 VAL B CA 1
ATOM 1544 C C . VAL B 1 24 ? 15.805 13.836 7.766 1 94.81 24 VAL B C 1
ATOM 1546 O O . VAL B 1 24 ? 16.297 12.883 7.168 1 94.81 24 VAL B O 1
ATOM 1549 N N . LEU B 1 25 ? 14.555 13.977 8.008 1 96.62 25 LEU B N 1
ATOM 1550 C CA . LEU B 1 25 ? 13.625 12.938 7.582 1 96.62 25 LEU B CA 1
ATOM 1551 C C . LEU B 1 25 ? 13.586 12.82 6.062 1 96.62 25 LEU B C 1
ATOM 1553 O O . LEU B 1 25 ? 13.5 11.719 5.52 1 96.62 25 LEU B O 1
ATOM 1557 N N . ARG B 1 26 ? 13.695 13.859 5.434 1 97.12 26 ARG B N 1
ATOM 1558 C CA . ARG B 1 26 ? 13.656 13.852 3.975 1 97.12 26 ARG B CA 1
ATOM 1559 C C . ARG B 1 26 ? 14.922 13.219 3.4 1 97.12 26 ARG B C 1
ATOM 1561 O O . ARG B 1 26 ? 14.852 12.477 2.42 1 97.12 26 ARG B O 1
ATOM 1568 N N . VAL B 1 27 ? 16.031 13.484 3.977 1 97.62 27 VAL B N 1
ATOM 1569 C CA . VAL B 1 27 ? 17.281 12.875 3.549 1 97.62 27 VAL B CA 1
ATOM 1570 C C . VAL B 1 27 ? 17.234 11.367 3.805 1 97.62 27 VAL B C 1
ATOM 1572 O O . VAL B 1 27 ? 17.656 10.578 2.959 1 97.62 27 VAL B O 1
ATOM 1575 N N . LEU B 1 28 ? 16.719 11.031 4.902 1 98.06 28 LEU B N 1
ATOM 1576 C CA . LEU B 1 28 ? 16.578 9.609 5.234 1 98.06 28 LEU B CA 1
ATOM 1577 C C . LEU B 1 28 ? 15.68 8.906 4.234 1 98.06 28 LEU B C 1
ATOM 1579 O O . LEU B 1 28 ? 16 7.812 3.762 1 98.06 28 LEU B O 1
ATOM 1583 N N . ALA B 1 29 ? 14.531 9.523 3.971 1 98.5 29 ALA B N 1
ATOM 1584 C CA . ALA B 1 29 ? 13.617 8.961 2.982 1 98.5 29 ALA B CA 1
ATOM 1585 C C . ALA B 1 29 ? 14.305 8.797 1.629 1 98.5 29 ALA B C 1
ATOM 1587 O O . ALA B 1 29 ? 14.133 7.781 0.955 1 98.5 29 ALA B O 1
ATOM 1588 N N . LEU B 1 30 ? 15.094 9.734 1.265 1 98.56 30 LEU B N 1
ATOM 1589 C CA . LEU B 1 30 ? 15.82 9.719 -0.002 1 98.56 30 LEU B CA 1
ATOM 1590 C C . LEU B 1 30 ? 16.812 8.555 -0.049 1 98.56 30 LEU B C 1
ATOM 1592 O O . LEU B 1 30 ? 16.781 7.754 -0.985 1 98.56 30 LEU B O 1
ATOM 1596 N N . ILE B 1 31 ? 17.578 8.406 0.97 1 98.75 31 ILE B N 1
ATOM 1597 C CA . ILE B 1 31 ? 18.625 7.402 1.01 1 98.75 31 ILE B CA 1
ATOM 1598 C C . ILE B 1 31 ? 18.016 6.008 1.052 1 98.75 31 ILE B C 1
ATOM 1600 O O . ILE B 1 31 ? 18.438 5.105 0.33 1 98.75 31 ILE B O 1
ATOM 1604 N N . LEU B 1 32 ? 17 5.852 1.812 1 98.88 32 LEU B N 1
ATOM 1605 C CA . LEU B 1 32 ? 16.391 4.535 2.004 1 98.88 32 LEU B CA 1
ATOM 1606 C C . LEU B 1 32 ? 15.648 4.086 0.75 1 98.88 32 LEU B C 1
ATOM 1608 O O . LEU B 1 32 ? 15.742 2.924 0.354 1 98.88 32 LEU B O 1
ATOM 1612 N N . THR B 1 33 ? 14.914 4.996 0.116 1 98.81 33 THR B N 1
ATOM 1613 C CA . THR B 1 33 ? 14.203 4.625 -1.104 1 98.81 33 THR B CA 1
ATOM 1614 C C . THR B 1 33 ? 15.188 4.418 -2.256 1 98.81 33 THR B C 1
ATOM 1616 O O . THR B 1 33 ? 14.953 3.578 -3.127 1 98.81 33 THR B O 1
ATOM 1619 N N . LEU B 1 34 ? 16.281 5.16 -2.236 1 98.75 34 LEU B N 1
ATOM 1620 C CA . LEU B 1 34 ? 17.344 4.938 -3.223 1 98.75 34 LEU B CA 1
ATOM 1621 C C . LEU B 1 34 ? 17.984 3.566 -3.031 1 98.75 34 LEU B C 1
ATOM 1623 O O . LEU B 1 34 ? 18.141 2.811 -3.992 1 98.75 34 LEU B O 1
ATOM 1627 N N . ALA B 1 35 ? 18.344 3.301 -1.805 1 98.75 35 ALA B N 1
ATOM 1628 C CA . ALA B 1 35 ? 18.938 2.006 -1.499 1 98.75 35 ALA B CA 1
ATOM 1629 C C . ALA B 1 35 ? 18.016 0.861 -1.883 1 98.75 35 ALA B C 1
ATOM 1631 O O . ALA B 1 35 ? 18.453 -0.136 -2.463 1 98.75 35 ALA B O 1
ATOM 1632 N N . ALA B 1 36 ? 16.719 0.996 -1.56 1 98.81 36 ALA B N 1
ATOM 1633 C CA . ALA B 1 36 ? 15.742 -0.028 -1.925 1 98.81 36 ALA B CA 1
ATOM 1634 C C . ALA B 1 36 ? 15.695 -0.228 -3.438 1 98.81 36 ALA B C 1
ATOM 1636 O O . ALA B 1 36 ? 15.648 -1.362 -3.918 1 98.81 36 ALA B O 1
ATOM 1637 N N . SER B 1 37 ? 15.742 0.881 -4.156 1 98.44 37 SER B N 1
ATOM 1638 C CA . SER B 1 37 ? 15.703 0.811 -5.613 1 98.44 37 SER B CA 1
ATOM 1639 C C . SER B 1 37 ? 16.953 0.14 -6.164 1 98.44 37 SER B C 1
ATOM 1641 O O . SER B 1 37 ? 16.875 -0.689 -7.074 1 98.44 37 SER B O 1
ATOM 1643 N N . ILE B 1 38 ? 18.078 0.454 -5.637 1 98.31 38 ILE B N 1
ATOM 1644 C CA . ILE B 1 38 ? 19.328 -0.116 -6.098 1 98.31 38 ILE B CA 1
ATOM 1645 C C . ILE B 1 38 ? 19.344 -1.622 -5.844 1 98.31 38 ILE B C 1
ATOM 1647 O O . ILE B 1 38 ? 19.75 -2.402 -6.707 1 98.31 38 ILE B O 1
ATOM 1651 N N . VAL B 1 39 ? 18.891 -2.047 -4.672 1 98.25 39 VAL B N 1
ATOM 1652 C CA . VAL B 1 39 ? 18.844 -3.467 -4.34 1 98.25 39 VAL B CA 1
ATOM 1653 C C . VAL B 1 39 ? 17.969 -4.203 -5.355 1 98.25 39 VAL B C 1
ATOM 1655 O O . VAL B 1 39 ? 18.312 -5.305 -5.793 1 98.25 39 VAL B O 1
ATOM 1658 N N . VAL B 1 40 ? 16.891 -3.588 -5.812 1 98.12 40 VAL B N 1
ATOM 1659 C CA . VAL B 1 40 ? 15.961 -4.23 -6.746 1 98.12 40 VAL B CA 1
ATOM 1660 C C . VAL B 1 40 ? 16.625 -4.355 -8.117 1 98.12 40 VAL B C 1
ATOM 1662 O O . VAL B 1 40 ? 16.609 -5.434 -8.719 1 98.12 40 VAL B O 1
ATOM 1665 N N . VAL B 1 41 ? 17.188 -3.256 -8.562 1 96.12 41 VAL B N 1
ATOM 1666 C CA . VAL B 1 41 ? 17.672 -3.23 -9.945 1 96.12 41 VAL B CA 1
ATOM 1667 C C . VAL B 1 41 ? 18.922 -4.105 -10.062 1 96.12 41 VAL B C 1
ATOM 1669 O O . VAL B 1 41 ? 19.281 -4.539 -11.164 1 96.12 41 VAL B O 1
ATOM 1672 N N . THR B 1 42 ? 19.594 -4.418 -9.016 1 95.88 42 THR B N 1
ATOM 1673 C CA . THR B 1 42 ? 20.797 -5.25 -9.055 1 95.88 42 THR B CA 1
ATOM 1674 C C . THR B 1 42 ? 20.469 -6.688 -8.664 1 95.88 42 THR B C 1
ATOM 1676 O O . THR B 1 42 ? 21.328 -7.559 -8.688 1 95.88 42 THR B O 1
ATOM 1679 N N . ASN B 1 43 ? 19.266 -6.875 -8.289 1 94.56 43 ASN B N 1
ATOM 1680 C CA . ASN B 1 43 ? 18.812 -8.188 -7.828 1 94.56 43 ASN B CA 1
ATOM 1681 C C . ASN B 1 43 ? 18.562 -9.133 -9 1 94.56 43 ASN B C 1
ATOM 1683 O O . ASN B 1 43 ? 17.641 -8.93 -9.781 1 94.56 43 ASN B O 1
ATOM 1687 N N . LYS B 1 44 ? 19.438 -10.039 -9.211 1 92.94 44 LYS B N 1
ATOM 1688 C CA . LYS B 1 44 ? 19.312 -11.078 -10.227 1 92.94 44 LYS B CA 1
ATOM 1689 C C . LYS B 1 44 ? 19.891 -12.398 -9.742 1 92.94 44 LYS B C 1
ATOM 1691 O O . LYS B 1 44 ? 20.812 -12.414 -8.922 1 92.94 44 LYS B O 1
ATOM 1696 N N . GLN B 1 45 ? 19.234 -13.469 -10.211 1 92.44 45 GLN B N 1
ATOM 1697 C CA . GLN B 1 45 ? 19.688 -14.812 -9.875 1 92.44 45 GLN B CA 1
ATOM 1698 C C . GLN B 1 45 ? 19.359 -15.797 -10.992 1 92.44 45 GLN B C 1
ATOM 1700 O O . GLN B 1 45 ? 18.234 -15.836 -11.492 1 92.44 45 GLN B O 1
ATOM 1705 N N . THR B 1 46 ? 20.391 -16.578 -11.43 1 91.56 46 THR B N 1
ATOM 1706 C CA . THR B 1 46 ? 20.203 -17.625 -12.438 1 91.56 46 THR B CA 1
ATOM 1707 C C . THR B 1 46 ? 20.453 -19 -11.836 1 91.56 46 THR B C 1
ATOM 1709 O O . THR B 1 46 ? 21.422 -19.203 -11.109 1 91.56 46 THR B O 1
ATOM 1712 N N . LYS B 1 47 ? 19.453 -19.875 -12.039 1 88.56 47 LYS B N 1
ATOM 1713 C CA . LYS B 1 47 ? 19.578 -21.25 -11.547 1 88.56 47 LYS B CA 1
ATOM 1714 C C . LYS B 1 47 ? 19.219 -22.266 -12.641 1 88.56 47 LYS B C 1
ATOM 1716 O O . LYS B 1 47 ? 18.375 -21.984 -13.492 1 88.56 47 LYS B O 1
ATOM 1721 N N . VAL B 1 48 ? 19.891 -23.438 -12.633 1 84.56 48 VAL B N 1
ATOM 1722 C CA . VAL B 1 48 ? 19.594 -24.516 -13.57 1 84.56 48 VAL B CA 1
ATOM 1723 C C . VAL B 1 48 ? 18.578 -25.469 -12.945 1 84.56 48 VAL B C 1
ATOM 1725 O O . VAL B 1 48 ? 18.828 -26.047 -11.891 1 84.56 48 VAL B O 1
ATOM 1728 N N . VAL B 1 49 ? 17.422 -25.406 -13.484 1 76.38 49 VAL B N 1
ATOM 1729 C CA . VAL B 1 49 ? 16.375 -26.281 -12.961 1 76.38 49 VAL B CA 1
ATOM 1730 C C . VAL B 1 49 ? 16.016 -27.328 -14 1 76.38 49 VAL B C 1
ATOM 1732 O O . VAL B 1 49 ? 15.977 -27.047 -15.203 1 76.38 49 VAL B O 1
ATOM 1735 N N . PRO B 1 50 ? 15.898 -28.578 -13.539 1 72 50 PRO B N 1
ATOM 1736 C CA . PRO B 1 50 ? 15.414 -29.609 -14.469 1 72 50 PRO B CA 1
ATOM 1737 C C . PRO B 1 50 ? 13.938 -29.453 -14.805 1 72 50 PRO B C 1
ATOM 1739 O O . PRO B 1 50 ? 13.094 -29.422 -13.906 1 72 50 PRO B O 1
ATOM 1742 N N . LEU B 1 51 ? 13.586 -28.75 -15.828 1 60.03 51 LEU B N 1
ATOM 1743 C CA . LEU B 1 51 ? 12.203 -28.531 -16.219 1 60.03 51 LEU B CA 1
ATOM 1744 C C . LEU B 1 51 ? 11.703 -29.641 -17.141 1 60.03 51 LEU B C 1
ATOM 1746 O O . LEU B 1 51 ? 12.391 -30.031 -18.078 1 60.03 51 LEU B O 1
ATOM 1750 N N . LYS B 1 52 ? 10.727 -30.547 -16.672 1 57.41 52 LYS B N 1
ATOM 1751 C CA . LYS B 1 52 ? 10.086 -31.531 -17.547 1 57.41 52 LYS B CA 1
ATOM 1752 C C . LYS B 1 52 ? 9.094 -30.859 -18.484 1 57.41 52 LYS B C 1
ATOM 1754 O O . LYS B 1 52 ? 8.047 -30.359 -18.047 1 57.41 52 LYS B O 1
ATOM 1759 N N . VAL B 1 53 ? 9.539 -30.266 -19.594 1 52.88 53 VAL B N 1
ATOM 1760 C CA . VAL B 1 53 ? 8.672 -29.594 -20.547 1 52.88 53 VAL B CA 1
ATOM 1761 C C . VAL B 1 53 ? 7.562 -30.531 -21.016 1 52.88 53 VAL B C 1
ATOM 1763 O O . VAL B 1 53 ? 6.41 -30.125 -21.172 1 52.88 53 VAL B O 1
ATOM 1766 N N . PHE B 1 54 ? 7.938 -31.766 -21.359 1 51.69 54 PHE B N 1
ATOM 1767 C CA . PHE B 1 54 ? 6.977 -32.781 -21.75 1 51.69 54 PHE B CA 1
ATOM 1768 C C . PHE B 1 54 ? 7.152 -34.062 -20.922 1 51.69 54 PHE B C 1
ATOM 1770 O O . PHE B 1 54 ? 8.273 -34.406 -20.531 1 51.69 54 PHE B O 1
ATOM 1777 N N . ASP B 1 55 ? 5.984 -34.531 -20.266 1 53.31 55 ASP B N 1
ATOM 1778 C CA . ASP B 1 55 ? 5.945 -35.719 -19.438 1 53.31 55 ASP B CA 1
ATOM 1779 C C . ASP B 1 55 ? 6.793 -36.844 -20.031 1 53.31 55 ASP B C 1
ATOM 1781 O O . ASP B 1 55 ? 7.367 -37.656 -19.297 1 53.31 55 ASP B O 1
ATOM 1785 N N . SER B 1 56 ? 6.812 -36.906 -21.203 1 53.03 56 SER B N 1
ATOM 1786 C CA . SER B 1 56 ? 7.449 -38.062 -21.859 1 53.03 56 SER B CA 1
ATOM 1787 C C . SER B 1 56 ? 8.945 -37.812 -22.062 1 53.03 56 SER B C 1
ATOM 1789 O O . SER B 1 56 ? 9.68 -38.719 -22.438 1 53.03 56 SER B O 1
ATOM 1791 N N . LEU B 1 57 ? 9.352 -36.656 -21.984 1 56.91 57 LEU B N 1
ATOM 1792 C CA . LEU B 1 57 ? 10.75 -36.406 -22.297 1 56.91 57 LEU B CA 1
ATOM 1793 C C . LEU B 1 57 ? 11.57 -36.219 -21.016 1 56.91 57 LEU B C 1
ATOM 1795 O O . LEU B 1 57 ? 11.039 -35.781 -19.984 1 56.91 57 LEU B O 1
ATOM 1799 N N . PRO B 1 58 ? 12.797 -36.812 -21.047 1 62.72 58 PRO B N 1
ATOM 1800 C CA . PRO B 1 58 ? 13.695 -36.625 -19.906 1 62.72 58 PRO B CA 1
ATOM 1801 C C . PRO B 1 58 ? 13.844 -35.156 -19.516 1 62.72 58 PRO B C 1
ATOM 1803 O O . PRO B 1 58 ? 13.648 -34.281 -20.359 1 62.72 58 PRO B O 1
ATOM 1806 N N . PRO B 1 59 ? 13.953 -34.781 -18.266 1 64.44 59 PRO B N 1
ATOM 1807 C CA . PRO B 1 59 ? 14.086 -33.406 -17.797 1 64.44 59 PRO B CA 1
ATOM 1808 C C . PRO B 1 59 ? 15.266 -32.656 -18.438 1 64.44 59 PRO B C 1
ATOM 1810 O O . PRO B 1 59 ? 16.328 -33.25 -18.625 1 64.44 59 PRO B O 1
ATOM 1813 N N . VAL B 1 60 ? 15.062 -31.609 -19.203 1 67.44 60 VAL B N 1
ATOM 1814 C CA . VAL B 1 60 ? 16.109 -30.75 -19.75 1 67.44 60 VAL B CA 1
ATOM 1815 C C . VAL B 1 60 ? 16.453 -29.656 -18.734 1 67.44 60 VAL B C 1
ATOM 1817 O O . VAL B 1 60 ? 15.57 -29.094 -18.094 1 67.44 60 VAL B O 1
ATOM 1820 N N . ASN B 1 61 ? 17.797 -29.578 -18.391 1 72.62 61 ASN B N 1
ATOM 1821 C CA . ASN B 1 61 ? 18.297 -28.5 -17.531 1 72.62 61 ASN B CA 1
ATOM 1822 C C . ASN B 1 61 ? 18.25 -27.156 -18.25 1 72.62 61 ASN B C 1
ATOM 1824 O O . ASN B 1 61 ? 18.953 -26.953 -19.234 1 72.62 61 ASN B O 1
ATOM 1828 N N . LEU B 1 62 ? 17.312 -26.312 -17.938 1 77.38 62 LEU B N 1
ATOM 1829 C CA . LEU B 1 62 ? 17.219 -24.984 -18.516 1 77.38 62 LEU B CA 1
ATOM 1830 C C . LEU B 1 62 ? 17.578 -23.922 -17.5 1 77.38 62 LEU B C 1
ATOM 1832 O O . LEU B 1 62 ? 17.141 -23.984 -16.344 1 77.38 62 LEU B O 1
ATOM 1836 N N . PRO B 1 63 ? 18.562 -23.125 -17.938 1 83.5 63 PRO B N 1
ATOM 1837 C CA . PRO B 1 63 ? 18.859 -22 -17.047 1 83.5 63 PRO B CA 1
ATOM 1838 C C . PRO B 1 63 ? 17.703 -21 -16.969 1 83.5 63 PRO B C 1
ATOM 1840 O O . PRO B 1 63 ? 17.281 -20.453 -17.984 1 83.5 63 PRO B O 1
ATOM 1843 N N . VAL B 1 64 ? 17.141 -21.016 -15.805 1 85.31 64 VAL B N 1
ATOM 1844 C CA . VAL B 1 64 ? 16.078 -20.047 -15.555 1 85.31 64 VAL B CA 1
ATOM 1845 C C . VAL B 1 64 ? 16.594 -18.922 -14.664 1 85.31 64 VAL B C 1
ATOM 1847 O O . VAL B 1 64 ? 17.406 -19.156 -13.766 1 85.31 64 VAL B O 1
ATOM 1850 N N . SER B 1 65 ? 16.281 -17.672 -15.078 1 88.69 65 SER B N 1
ATOM 1851 C CA . SER B 1 65 ? 16.75 -16.516 -14.32 1 88.69 65 SER B CA 1
ATOM 1852 C C . SER B 1 65 ? 15.586 -15.773 -13.68 1 88.69 65 SER B C 1
ATOM 1854 O O . SER B 1 65 ? 14.469 -15.773 -14.219 1 88.69 65 SER B O 1
ATOM 1856 N N . ALA B 1 66 ? 15.906 -15.312 -12.531 1 89.94 66 ALA B N 1
ATOM 1857 C CA . ALA B 1 66 ? 14.984 -14.414 -11.844 1 89.94 66 ALA B CA 1
ATOM 1858 C C . ALA B 1 66 ? 15.469 -12.969 -11.914 1 89.94 66 ALA B C 1
ATOM 1860 O O . ALA B 1 66 ? 16.578 -12.656 -11.484 1 89.94 66 ALA B O 1
ATOM 1861 N N . LYS B 1 67 ? 14.625 -12.125 -12.508 1 91.62 67 LYS B N 1
ATOM 1862 C CA . LYS B 1 67 ? 14.93 -10.711 -12.672 1 91.62 67 LYS B CA 1
ATOM 1863 C C . LYS B 1 67 ? 13.766 -9.836 -12.203 1 91.62 67 LYS B C 1
ATOM 1865 O O . LYS B 1 67 ? 12.617 -10.266 -12.227 1 91.62 67 LYS B O 1
ATOM 1870 N N . TRP B 1 68 ? 14.125 -8.594 -11.961 1 88.62 68 TRP B N 1
ATOM 1871 C CA . TRP B 1 68 ? 13.156 -7.68 -11.367 1 88.62 68 TRP B CA 1
ATOM 1872 C C . TRP B 1 68 ? 12.039 -7.352 -12.352 1 88.62 68 TRP B C 1
ATOM 1874 O O . TRP B 1 68 ? 10.914 -7.043 -11.938 1 88.62 68 TRP B O 1
ATOM 1884 N N . HIS B 1 69 ? 12.188 -7.434 -13.555 1 90.25 69 HIS B N 1
ATOM 1885 C CA . HIS B 1 69 ? 11.18 -7.004 -14.516 1 90.25 69 HIS B CA 1
ATOM 1886 C C . HIS B 1 69 ? 10.266 -8.156 -14.906 1 90.25 69 HIS B C 1
ATOM 1888 O O . HIS B 1 69 ? 9.32 -7.969 -15.68 1 90.25 69 HIS B O 1
ATOM 1894 N N . TYR B 1 70 ? 10.445 -9.32 -14.398 1 91.19 70 TYR B N 1
ATOM 1895 C CA . TYR B 1 70 ? 9.602 -10.461 -14.727 1 91.19 70 TYR B CA 1
ATOM 1896 C C . TYR B 1 70 ? 8.289 -10.414 -13.961 1 91.19 70 TYR B C 1
ATOM 1898 O O . TYR B 1 70 ? 7.277 -10.953 -14.422 1 91.19 70 TYR B O 1
ATOM 1906 N N . LEU B 1 71 ? 8.391 -9.828 -12.836 1 94 71 LEU B N 1
ATOM 1907 C CA . LEU B 1 71 ? 7.188 -9.727 -12.016 1 94 71 LEU B CA 1
ATOM 1908 C C . LEU B 1 71 ? 6.68 -8.289 -11.984 1 94 71 LEU B C 1
ATOM 1910 O O . LEU B 1 71 ? 7.406 -7.379 -11.57 1 94 71 LEU B O 1
ATOM 1914 N N . SER B 1 72 ? 5.488 -8.133 -12.422 1 94.75 72 SER B N 1
ATOM 1915 C CA . SER B 1 72 ? 4.875 -6.809 -12.477 1 94.75 72 SER B CA 1
ATOM 1916 C C . SER B 1 72 ? 4.871 -6.145 -11.102 1 94.75 72 SER B C 1
ATOM 1918 O O . SER B 1 72 ? 5.031 -4.93 -10.992 1 94.75 72 SER B O 1
ATOM 1920 N N . ALA B 1 73 ? 4.59 -6.93 -10.016 1 96.88 73 ALA B N 1
ATOM 1921 C CA . ALA B 1 73 ? 4.559 -6.398 -8.656 1 96.88 73 ALA B CA 1
ATOM 1922 C C . ALA B 1 73 ? 5.914 -5.816 -8.266 1 96.88 73 ALA B C 1
ATOM 1924 O O . ALA B 1 73 ? 5.984 -4.785 -7.598 1 96.88 73 ALA B O 1
ATOM 1925 N N . VAL B 1 74 ? 7.008 -6.43 -8.688 1 97.38 74 VAL B N 1
ATOM 1926 C CA . VAL B 1 74 ? 8.359 -5.977 -8.383 1 97.38 74 VAL B CA 1
ATOM 1927 C C . VAL B 1 74 ? 8.672 -4.715 -9.18 1 97.38 74 VAL B C 1
ATOM 1929 O O . VAL B 1 74 ? 9.258 -3.764 -8.656 1 97.38 74 VAL B O 1
ATOM 1932 N N . LEU B 1 75 ? 8.289 -4.691 -10.391 1 97.44 75 LEU B N 1
ATOM 1933 C CA . LEU B 1 75 ? 8.461 -3.494 -11.203 1 97.44 75 LEU B CA 1
ATOM 1934 C C . LEU B 1 75 ? 7.719 -2.311 -10.594 1 97.44 75 LEU B C 1
ATOM 1936 O O . LEU B 1 75 ? 8.258 -1.205 -10.516 1 97.44 75 LEU B O 1
ATOM 1940 N N . TYR B 1 76 ? 6.516 -2.564 -10.266 1 98.25 76 TYR B N 1
ATOM 1941 C CA . TYR B 1 76 ? 5.73 -1.513 -9.625 1 98.25 76 TYR B CA 1
ATOM 1942 C C . TYR B 1 76 ? 6.406 -1.02 -8.352 1 98.25 76 TYR B C 1
ATOM 1944 O O . TYR B 1 76 ? 6.484 0.188 -8.117 1 98.25 76 TYR B O 1
ATOM 1952 N N . PHE B 1 77 ? 6.812 -1.942 -7.531 1 98.62 77 PHE B N 1
ATOM 1953 C CA . PHE B 1 77 ? 7.543 -1.615 -6.312 1 98.62 77 PHE B CA 1
ATOM 1954 C C . PHE B 1 77 ? 8.758 -0.744 -6.625 1 98.62 77 PHE B C 1
ATOM 1956 O O . PHE B 1 77 ? 9.008 0.247 -5.938 1 98.62 77 PHE B O 1
ATOM 1963 N N . LEU B 1 78 ? 9.484 -1.041 -7.648 1 98.69 78 LEU B N 1
ATOM 1964 C CA . LEU B 1 78 ? 10.648 -0.27 -8.07 1 98.69 78 LEU B CA 1
ATOM 1965 C C . LEU B 1 78 ? 10.242 1.14 -8.492 1 98.69 78 LEU B C 1
ATOM 1967 O O . LEU B 1 78 ? 10.859 2.119 -8.062 1 98.69 78 LEU B O 1
ATOM 1971 N N . VAL B 1 79 ? 9.242 1.224 -9.266 1 98.5 79 VAL B N 1
ATOM 1972 C CA . VAL B 1 79 ? 8.789 2.514 -9.773 1 98.5 79 VAL B CA 1
ATOM 1973 C C . VAL B 1 79 ? 8.344 3.4 -8.609 1 98.5 79 VAL B C 1
ATOM 1975 O O . VAL B 1 79 ? 8.648 4.5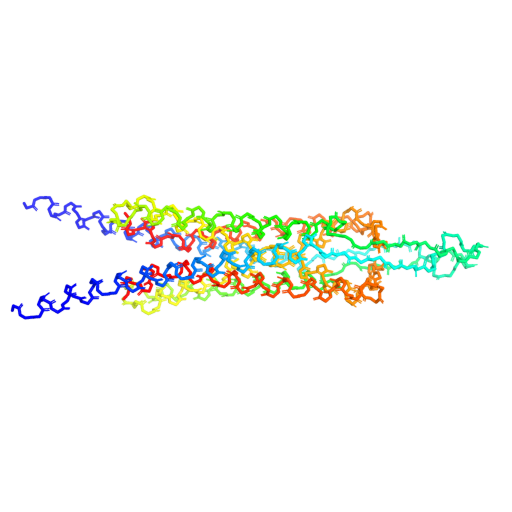98 -8.586 1 98.5 79 VAL B O 1
ATOM 1978 N N . THR B 1 80 ? 7.602 2.789 -7.648 1 98.62 80 THR B N 1
ATOM 1979 C CA . THR B 1 80 ? 7.137 3.58 -6.516 1 98.62 80 THR B CA 1
ATOM 1980 C C . THR B 1 80 ? 8.312 4.102 -5.695 1 98.62 80 THR B C 1
ATOM 1982 O O . THR B 1 80 ? 8.328 5.262 -5.281 1 98.62 80 THR B O 1
ATOM 1985 N N . ASN B 1 81 ? 9.32 3.254 -5.527 1 98.81 81 ASN B N 1
ATOM 1986 C CA . ASN B 1 81 ? 10.492 3.686 -4.773 1 98.81 81 ASN B CA 1
ATOM 1987 C C . ASN B 1 81 ? 11.297 4.727 -5.543 1 98.81 81 ASN B C 1
ATOM 1989 O O . ASN B 1 81 ? 11.727 5.73 -4.973 1 98.81 81 ASN B O 1
ATOM 1993 N N . ALA B 1 82 ? 11.477 4.5 -6.848 1 98.69 82 ALA B N 1
ATOM 1994 C CA . ALA B 1 82 ? 12.211 5.449 -7.676 1 98.69 82 ALA B CA 1
ATOM 1995 C C . ALA B 1 82 ? 11.508 6.801 -7.719 1 98.69 82 ALA B C 1
ATOM 1997 O O . ALA B 1 82 ? 12.156 7.848 -7.625 1 98.69 82 ALA B O 1
ATOM 1998 N N . THR B 1 83 ? 10.234 6.773 -7.855 1 98.88 83 THR B N 1
ATOM 1999 C CA . THR B 1 83 ? 9.453 8 -7.887 1 98.88 83 THR B CA 1
ATOM 2000 C C . THR B 1 83 ? 9.578 8.75 -6.562 1 98.88 83 THR B C 1
ATOM 2002 O O . THR B 1 83 ? 9.805 9.969 -6.551 1 98.88 83 THR B O 1
ATOM 2005 N N . SER B 1 84 ? 9.406 8.039 -5.477 1 98.69 84 SER B N 1
ATOM 2006 C CA . SER B 1 84 ? 9.508 8.664 -4.16 1 98.69 84 SER B CA 1
ATOM 2007 C C . SER B 1 84 ? 10.906 9.211 -3.914 1 98.69 84 SER B C 1
ATOM 2009 O O . SER B 1 84 ? 11.062 10.266 -3.297 1 98.69 84 SER B O 1
ATOM 2011 N N . CYS B 1 85 ? 11.883 8.492 -4.352 1 98.5 85 CYS B N 1
ATOM 2012 C CA . CYS B 1 85 ? 13.258 8.961 -4.238 1 98.5 85 CYS B CA 1
ATOM 2013 C C . CYS B 1 85 ? 13.461 10.258 -5.004 1 98.5 85 CYS B C 1
ATOM 2015 O O . CYS B 1 85 ? 14.008 11.227 -4.465 1 98.5 85 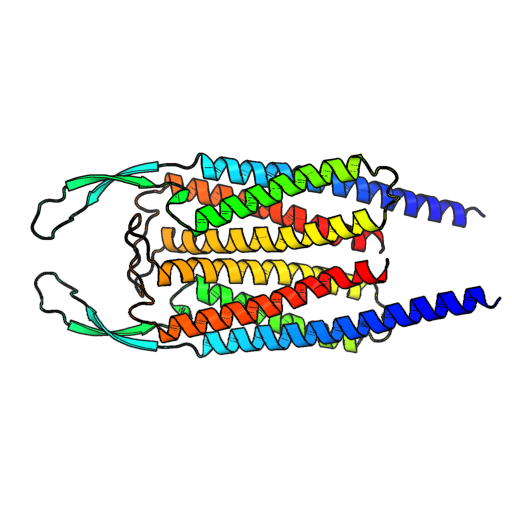CYS B O 1
ATOM 2017 N N . GLY B 1 86 ? 13.078 10.297 -6.273 1 98.5 86 GLY B N 1
ATOM 2018 C CA . GLY B 1 86 ? 13.164 11.516 -7.055 1 98.5 86 GLY B CA 1
ATOM 2019 C C . GLY B 1 86 ? 12.461 12.695 -6.406 1 98.5 86 GLY B C 1
ATOM 2020 O O . GLY B 1 86 ? 13 13.797 -6.355 1 98.5 86 GLY B O 1
ATOM 2021 N N . TYR B 1 87 ? 11.312 12.422 -5.91 1 98.5 87 TYR B N 1
ATOM 2022 C CA . TYR B 1 87 ? 10.555 13.469 -5.242 1 98.5 87 TYR B CA 1
ATOM 2023 C C . TYR B 1 87 ? 11.297 13.977 -4.012 1 98.5 87 TYR B C 1
ATOM 2025 O O . TYR B 1 87 ? 11.336 15.188 -3.758 1 98.5 87 TYR B O 1
ATOM 2033 N N . ALA B 1 88 ? 11.766 13.047 -3.203 1 97.94 88 ALA B N 1
ATOM 2034 C CA . ALA B 1 88 ? 12.5 13.453 -2.006 1 97.94 88 ALA B CA 1
ATOM 2035 C C . ALA B 1 88 ? 13.672 14.367 -2.359 1 97.94 88 ALA B C 1
ATOM 2037 O O . ALA B 1 88 ? 13.938 15.344 -1.659 1 97.94 88 ALA B O 1
ATOM 2038 N N . ALA B 1 89 ? 14.344 14.094 -3.449 1 97.5 89 ALA B N 1
ATOM 2039 C CA . ALA B 1 89 ? 15.461 14.922 -3.9 1 97.5 89 ALA B CA 1
ATOM 2040 C C . ALA B 1 89 ? 14.984 16.312 -4.297 1 97.5 89 ALA B C 1
ATOM 2042 O O . ALA B 1 89 ? 15.555 17.312 -3.855 1 97.5 89 ALA B O 1
ATOM 2043 N N . VAL B 1 90 ? 13.961 16.375 -5.031 1 97.25 90 VAL B N 1
ATOM 2044 C CA . VAL B 1 90 ? 13.43 17.641 -5.508 1 97.25 90 VAL B CA 1
ATOM 2045 C C . VAL B 1 90 ? 12.914 18.469 -4.328 1 97.25 90 VAL B C 1
ATOM 2047 O O . VAL B 1 90 ? 13.156 19.672 -4.246 1 97.25 90 VAL B O 1
ATOM 2050 N N . SER B 1 91 ? 12.203 17.828 -3.414 1 95.06 91 SER B N 1
ATOM 2051 C CA . SER B 1 91 ? 11.641 18.547 -2.271 1 95.06 91 SER B CA 1
ATOM 2052 C C . SER B 1 91 ? 12.734 19.062 -1.352 1 95.06 91 SER B C 1
ATOM 2054 O O . SER B 1 91 ? 12.578 20.125 -0.728 1 95.06 91 SER B O 1
ATOM 2056 N N . LEU B 1 92 ? 13.789 18.344 -1.256 1 92.94 92 LEU B N 1
ATOM 2057 C CA . LEU B 1 92 ? 14.938 18.797 -0.479 1 92.94 92 LEU B CA 1
ATOM 2058 C C . LEU B 1 92 ? 15.508 20.094 -1.06 1 92.94 92 LEU B C 1
ATOM 2060 O O . LEU B 1 92 ? 15.805 21.031 -0.321 1 92.94 92 LEU B O 1
ATOM 2064 N N . LEU B 1 93 ? 15.586 20.172 -2.355 1 91.5 93 LEU B N 1
ATOM 2065 C CA . LEU B 1 93 ? 16.094 21.359 -3.031 1 91.5 93 LEU B CA 1
ATOM 2066 C C . LEU B 1 93 ? 15.141 22.547 -2.855 1 91.5 93 LEU B C 1
ATOM 2068 O O . LEU B 1 93 ? 15.578 23.672 -2.605 1 91.5 93 LEU B O 1
ATOM 2072 N N . LEU B 1 94 ? 13.891 22.234 -2.941 1 88.88 94 LEU B N 1
ATOM 2073 C CA . LEU B 1 94 ? 12.891 23.281 -2.811 1 88.88 94 LEU B CA 1
ATOM 2074 C C . LEU B 1 94 ? 12.867 23.828 -1.389 1 88.88 94 LEU B C 1
ATOM 2076 O O . LEU B 1 94 ? 12.711 25.031 -1.188 1 88.88 94 LEU B O 1
ATOM 2080 N N . THR B 1 95 ? 12.953 22.984 -0.458 1 84.88 95 THR B N 1
ATOM 2081 C CA . THR B 1 95 ? 12.938 23.422 0.932 1 84.88 95 THR B CA 1
ATOM 2082 C C . THR B 1 95 ? 14.211 24.203 1.262 1 84.88 95 THR B C 1
ATOM 2084 O O . THR B 1 95 ? 14.164 25.188 2.006 1 84.88 95 THR B O 1
ATOM 2087 N N . ALA B 1 96 ? 15.289 23.812 0.723 1 82.19 96 ALA B N 1
ATOM 2088 C CA . ALA B 1 96 ? 16.547 24.531 0.925 1 82.19 96 ALA B CA 1
ATOM 2089 C C . ALA B 1 96 ? 16.516 25.906 0.255 1 82.19 96 ALA B C 1
ATOM 2091 O O . ALA B 1 96 ? 17.078 26.875 0.773 1 82.19 96 ALA B O 1
ATOM 2092 N N . ALA B 1 97 ? 15.812 25.938 -0.797 1 81.38 97 ALA B N 1
ATOM 2093 C CA . ALA B 1 97 ? 15.734 27.203 -1.545 1 81.38 97 ALA B CA 1
ATOM 2094 C C . ALA B 1 97 ? 14.742 28.156 -0.906 1 81.38 97 ALA B C 1
ATOM 2096 O O . ALA B 1 97 ? 14.828 29.375 -1.105 1 81.38 97 ALA B O 1
ATOM 2097 N N . ASN B 1 98 ? 13.734 27.594 -0.289 1 72.62 98 ASN B N 1
ATOM 2098 C CA . ASN B 1 98 ? 12.719 28.422 0.367 1 72.62 98 ASN B CA 1
ATOM 2099 C C . ASN B 1 98 ? 13.078 28.688 1.826 1 72.62 98 ASN B C 1
ATOM 2101 O O . ASN B 1 98 ? 12.203 28.672 2.697 1 72.62 98 ASN B O 1
ATOM 2105 N N . ARG B 1 99 ? 14.219 29.016 2.236 1 64.94 99 ARG B N 1
ATOM 2106 C CA . ARG B 1 99 ? 14.742 29.188 3.59 1 64.94 99 ARG B CA 1
ATOM 2107 C C . ARG B 1 99 ? 13.945 30.25 4.348 1 64.94 99 ARG B C 1
ATOM 2109 O O . ARG B 1 99 ? 13.797 30.172 5.57 1 64.94 99 ARG B O 1
ATOM 2116 N N . ASP B 1 100 ? 13.305 30.953 3.506 1 61.41 100 ASP B N 1
ATOM 2117 C CA . ASP B 1 100 ? 12.594 32.031 4.188 1 61.41 100 ASP B CA 1
ATOM 2118 C C . ASP B 1 100 ? 11.172 31.594 4.562 1 61.41 100 ASP B C 1
ATOM 2120 O O . ASP B 1 100 ? 10.508 32.25 5.352 1 61.41 100 ASP B O 1
ATOM 2124 N N . GLY B 1 101 ? 10.93 30.266 4.316 1 62.34 101 GLY B N 1
ATOM 2125 C CA . GLY B 1 101 ? 9.68 29.641 4.699 1 62.34 101 GLY B CA 1
ATOM 2126 C C . GLY B 1 101 ? 8.461 30.484 4.355 1 62.34 101 GLY B C 1
ATOM 2127 O O . GLY B 1 101 ? 7.418 30.375 5 1 62.34 101 GLY B O 1
ATOM 2128 N N . LYS B 1 102 ? 8.695 31.422 3.285 1 66.69 102 LYS B N 1
ATOM 2129 C CA . LYS B 1 102 ? 7.688 32.469 3.078 1 66.69 102 LYS B CA 1
ATOM 2130 C C . LYS B 1 102 ? 6.551 31.953 2.191 1 66.69 102 LYS B C 1
ATOM 2132 O O . LYS B 1 102 ? 5.418 32.438 2.303 1 66.69 102 LYS B O 1
ATOM 2137 N N . SER B 1 103 ? 6.828 30.875 1.554 1 81.94 103 SER B N 1
ATOM 2138 C CA . SER B 1 103 ? 5.754 30.547 0.622 1 81.94 103 SER B CA 1
ATOM 2139 C C . SER B 1 103 ? 4.82 29.5 1.199 1 81.94 103 SER B C 1
ATOM 2141 O O . SER B 1 103 ? 5.184 28.312 1.288 1 81.94 103 SER B O 1
ATOM 2143 N N . LYS B 1 104 ? 3.76 29.906 1.595 1 82.69 104 LYS B N 1
ATOM 2144 C CA . LYS B 1 104 ? 2.709 29.047 2.127 1 82.69 104 LYS B CA 1
ATOM 2145 C C . LYS B 1 104 ? 2.271 28.016 1.094 1 82.69 104 LYS B C 1
ATOM 2147 O O . LYS B 1 104 ? 2.023 26.859 1.435 1 82.69 104 LYS B O 1
ATOM 2152 N N . HIS B 1 105 ? 2.227 28.438 -0.181 1 86.62 105 HIS B N 1
ATOM 2153 C CA . HIS B 1 105 ? 1.8 27.547 -1.258 1 86.62 105 HIS B CA 1
ATOM 2154 C C . HIS B 1 105 ? 2.787 26.406 -1.45 1 86.62 105 HIS B C 1
ATOM 2156 O O . HIS B 1 105 ? 2.383 25.281 -1.721 1 86.62 105 HIS B O 1
ATOM 2162 N N . LEU B 1 106 ? 3.996 26.703 -1.298 1 88.5 106 LEU B N 1
ATOM 2163 C CA . LEU B 1 106 ? 5.023 25.672 -1.436 1 88.5 106 LEU B CA 1
ATOM 2164 C C . LEU B 1 106 ? 4.941 24.656 -0.294 1 88.5 106 LEU B C 1
ATOM 2166 O O . LEU B 1 106 ? 5.098 23.453 -0.511 1 88.5 106 LEU B O 1
ATOM 2170 N N . ARG B 1 107 ? 4.637 25.109 0.832 1 86.69 107 ARG B N 1
ATOM 2171 C CA . ARG B 1 107 ? 4.523 24.234 1.992 1 86.69 107 ARG B CA 1
ATOM 2172 C C . ARG B 1 107 ? 3.346 23.281 1.841 1 86.69 107 ARG B C 1
ATOM 2174 O O . ARG B 1 107 ? 3.461 22.094 2.152 1 86.69 107 ARG B O 1
ATOM 2181 N N . ILE B 1 108 ? 2.328 23.828 1.352 1 89 108 ILE B N 1
ATOM 2182 C CA . ILE B 1 108 ? 1.136 23.016 1.141 1 89 108 ILE B CA 1
ATOM 2183 C C . ILE B 1 108 ? 1.406 21.969 0.059 1 89 108 ILE B C 1
ATOM 2185 O O . ILE B 1 108 ? 1.032 20.797 0.204 1 89 108 ILE B O 1
ATOM 2189 N N . LEU B 1 109 ? 2.045 22.406 -0.976 1 92.12 109 LEU B N 1
ATOM 2190 C CA . LEU B 1 109 ? 2.363 21.5 -2.076 1 92.12 109 LEU B CA 1
ATOM 2191 C C . LEU B 1 109 ? 3.256 20.359 -1.603 1 92.12 109 LEU B C 1
ATOM 2193 O O . LEU B 1 109 ? 3.004 19.188 -1.918 1 92.12 109 LEU B O 1
ATOM 2197 N N . ILE B 1 110 ? 4.184 20.688 -0.861 1 92.56 110 ILE B N 1
ATOM 2198 C CA . ILE B 1 110 ? 5.113 19.688 -0.353 1 92.56 110 ILE B CA 1
ATOM 2199 C C . ILE B 1 110 ? 4.379 18.734 0.592 1 92.56 110 ILE B C 1
ATOM 2201 O O . ILE B 1 110 ? 4.609 17.531 0.568 1 92.56 110 ILE B O 1
ATOM 2205 N N . PHE B 1 111 ? 3.516 19.25 1.311 1 92.25 111 PHE B N 1
ATOM 2206 C CA . PHE B 1 111 ? 2.73 18.438 2.232 1 92.25 111 PHE B CA 1
ATOM 2207 C C . PHE B 1 111 ? 1.862 17.438 1.475 1 92.25 111 PHE B C 1
ATOM 2209 O O . PHE B 1 111 ? 1.824 16.25 1.816 1 92.25 111 PHE B O 1
ATOM 2216 N N . VAL B 1 112 ? 1.246 17.859 0.484 1 94.75 112 VAL B N 1
ATOM 2217 C CA . VAL B 1 112 ? 0.359 17.016 -0.314 1 94.75 112 VAL B CA 1
ATOM 2218 C C . VAL B 1 112 ? 1.167 15.93 -1.005 1 94.75 112 VAL B C 1
ATOM 2220 O O . VAL B 1 112 ? 0.777 14.758 -0.992 1 94.75 112 VAL B O 1
ATOM 2223 N N . LEU B 1 113 ? 2.252 16.281 -1.528 1 97.25 113 LEU B N 1
ATOM 2224 C CA . LEU B 1 113 ? 3.09 15.328 -2.24 1 97.25 113 LEU B CA 1
ATOM 2225 C C . LEU B 1 113 ? 3.713 14.328 -1.272 1 97.25 113 LEU B C 1
ATOM 2227 O O . LEU B 1 113 ? 3.895 13.156 -1.616 1 97.25 113 LEU B O 1
ATOM 2231 N N . ASP B 1 114 ? 4.008 14.812 -0.079 1 96.94 114 ASP B N 1
ATOM 2232 C CA . ASP B 1 114 ? 4.48 13.883 0.945 1 96.94 114 ASP B CA 1
ATOM 2233 C C . ASP B 1 114 ? 3.422 12.828 1.262 1 96.94 114 ASP B C 1
ATOM 2235 O O . ASP B 1 114 ? 3.736 11.641 1.386 1 96.94 114 ASP B O 1
ATOM 2239 N N . ALA B 1 115 ? 2.25 13.227 1.375 1 97.12 115 ALA B N 1
ATOM 2240 C CA . ALA B 1 115 ? 1.159 12.305 1.671 1 97.12 115 ALA B CA 1
ATOM 2241 C C . ALA B 1 115 ? 0.951 11.312 0.524 1 97.12 115 ALA B C 1
ATOM 2243 O O . ALA B 1 115 ? 0.705 10.133 0.754 1 97.12 115 ALA B O 1
ATOM 2244 N N . LEU B 1 116 ? 1.106 11.789 -0.665 1 98.06 116 LEU B N 1
ATOM 2245 C CA . LEU B 1 116 ? 0.955 10.93 -1.832 1 98.06 116 LEU B CA 1
ATOM 2246 C C . LEU B 1 116 ? 2.076 9.898 -1.896 1 98.06 116 LEU B C 1
ATOM 2248 O O . LEU B 1 116 ? 1.859 8.766 -2.328 1 98.06 116 LEU B O 1
ATOM 2252 N N . MET B 1 117 ? 3.262 10.289 -1.46 1 98.62 117 MET B N 1
ATOM 2253 C CA . MET B 1 117 ? 4.371 9.336 -1.446 1 98.62 117 MET B CA 1
ATOM 2254 C C . MET B 1 117 ? 4.129 8.227 -0.426 1 98.62 117 MET B C 1
ATOM 2256 O O . MET B 1 117 ? 4.5 7.078 -0.654 1 98.62 117 MET B O 1
ATOM 2260 N N . VAL B 1 118 ? 3.508 8.594 0.687 1 98.56 118 VAL B N 1
ATOM 2261 C CA . VAL B 1 118 ? 3.154 7.574 1.67 1 98.56 118 VAL B CA 1
ATOM 2262 C C . VAL B 1 118 ? 2.219 6.547 1.037 1 98.56 118 VAL B C 1
ATOM 2264 O O . VAL B 1 118 ? 2.453 5.34 1.135 1 98.56 118 VAL B O 1
ATOM 2267 N N . ALA B 1 119 ? 1.219 7.012 0.347 1 98.56 119 ALA B N 1
ATOM 2268 C CA . ALA B 1 119 ? 0.256 6.133 -0.312 1 98.56 119 ALA B CA 1
ATOM 2269 C C . ALA B 1 119 ? 0.936 5.273 -1.372 1 98.56 119 ALA B C 1
ATOM 2271 O O . ALA B 1 119 ? 0.729 4.059 -1.421 1 98.56 119 ALA B O 1
ATOM 2272 N N . LEU B 1 120 ? 1.764 5.891 -2.137 1 98.69 120 LEU B N 1
ATOM 2273 C CA . LEU B 1 120 ? 2.443 5.219 -3.236 1 98.69 120 LEU B CA 1
ATOM 2274 C C . LEU B 1 120 ? 3.391 4.145 -2.715 1 98.69 120 LEU B C 1
ATOM 2276 O O . LEU B 1 120 ? 3.354 2.998 -3.172 1 98.69 120 LEU B O 1
ATOM 2280 N N . LEU B 1 121 ? 4.199 4.496 -1.724 1 98.88 121 LEU B N 1
ATOM 2281 C CA . LEU B 1 121 ? 5.191 3.57 -1.191 1 98.88 121 LEU B CA 1
ATOM 2282 C C . LEU B 1 121 ? 4.52 2.387 -0.506 1 98.88 121 LEU B C 1
ATOM 2284 O O . LEU B 1 121 ? 4.898 1.235 -0.732 1 98.88 121 LEU B O 1
ATOM 2288 N N . PHE B 1 122 ? 3.492 2.627 0.264 1 98.81 122 PHE B N 1
ATOM 2289 C CA . PHE B 1 122 ? 2.84 1.53 0.972 1 98.81 122 PHE B CA 1
ATOM 2290 C C . PHE B 1 122 ? 2.066 0.644 0.003 1 98.81 122 PHE B C 1
ATOM 2292 O O . PHE B 1 122 ? 1.959 -0.566 0.212 1 98.81 122 PHE B O 1
ATOM 2299 N N . SER B 1 123 ? 1.584 1.247 -1.092 1 98.69 123 SER B N 1
ATOM 2300 C CA . SER B 1 123 ? 0.96 0.397 -2.1 1 98.69 123 SER B CA 1
ATOM 2301 C C . SER B 1 123 ? 1.987 -0.506 -2.773 1 98.69 123 SER B C 1
ATOM 2303 O O . SER B 1 123 ? 1.721 -1.685 -3.018 1 98.69 123 SER B O 1
ATOM 2305 N N . GLY B 1 124 ? 3.162 0.073 -3.07 1 98.75 124 GLY B N 1
ATOM 2306 C CA . GLY B 1 124 ? 4.238 -0.728 -3.635 1 98.75 124 GLY B CA 1
ATOM 2307 C C . GLY B 1 124 ? 4.727 -1.816 -2.699 1 98.75 124 GLY B C 1
ATOM 2308 O O . GLY B 1 124 ? 4.973 -2.947 -3.127 1 98.75 124 GLY B O 1
ATOM 2309 N N . ILE B 1 125 ? 4.879 -1.485 -1.449 1 98.81 125 ILE B N 1
ATOM 2310 C CA . ILE B 1 125 ? 5.297 -2.439 -0.428 1 98.81 125 ILE B CA 1
ATOM 2311 C C . ILE B 1 125 ? 4.266 -3.561 -0.315 1 98.81 125 ILE B C 1
ATOM 2313 O O . ILE B 1 125 ? 4.629 -4.738 -0.253 1 98.81 125 ILE B O 1
ATOM 2317 N N . GLY B 1 126 ? 2.988 -3.201 -0.3 1 98.62 126 GLY B N 1
ATOM 2318 C CA . GLY B 1 126 ? 1.939 -4.211 -0.27 1 98.62 126 GLY B CA 1
ATOM 2319 C C . GLY B 1 126 ? 1.992 -5.16 -1.449 1 98.62 126 GLY B C 1
ATOM 2320 O O . GLY B 1 126 ? 1.867 -6.375 -1.28 1 98.62 126 GLY B O 1
ATOM 2321 N N . ALA B 1 127 ? 2.188 -4.566 -2.607 1 98.5 127 ALA B N 1
ATOM 2322 C CA . ALA B 1 127 ? 2.258 -5.363 -3.828 1 98.5 127 ALA B CA 1
ATOM 2323 C C . ALA B 1 127 ? 3.428 -6.34 -3.777 1 98.5 127 ALA B C 1
ATOM 2325 O O . ALA B 1 127 ? 3.246 -7.547 -3.957 1 98.5 127 ALA B O 1
ATOM 2326 N N . ALA B 1 128 ? 4.594 -5.844 -3.488 1 98.31 128 ALA B N 1
ATOM 2327 C CA . ALA B 1 128 ? 5.793 -6.676 -3.461 1 98.31 128 ALA B CA 1
ATOM 2328 C C . ALA B 1 128 ? 5.711 -7.719 -2.352 1 98.31 128 ALA B C 1
ATOM 2330 O O . ALA B 1 128 ? 6.129 -8.867 -2.539 1 98.31 128 ALA B O 1
ATOM 2331 N N . SER B 1 129 ? 5.164 -7.34 -1.249 1 98.19 129 SER B N 1
ATOM 2332 C CA . SER B 1 129 ? 5.074 -8.273 -0.13 1 98.19 129 SER B CA 1
ATOM 2333 C C . SER B 1 129 ? 4.09 -9.398 -0.429 1 98.19 129 SER B C 1
ATOM 2335 O O . SER B 1 129 ? 4.324 -10.547 -0.055 1 98.19 129 SER B O 1
ATOM 2337 N N . ALA B 1 130 ? 2.99 -9.047 -1.057 1 97.94 130 ALA B N 1
ATOM 2338 C CA . ALA B 1 130 ? 2.012 -10.078 -1.393 1 97.94 130 ALA B CA 1
ATOM 2339 C C . ALA B 1 130 ? 2.609 -11.109 -2.346 1 97.94 130 ALA B C 1
ATOM 2341 O O . ALA B 1 130 ? 2.459 -12.312 -2.141 1 97.94 130 ALA B O 1
ATOM 2342 N N . VAL B 1 131 ? 3.291 -10.633 -3.357 1 96.88 131 VAL B N 1
ATOM 2343 C CA . VAL B 1 131 ? 3.918 -11.547 -4.309 1 96.88 131 VAL B CA 1
ATOM 2344 C C . VAL B 1 131 ? 5.062 -12.289 -3.631 1 96.88 131 VAL B C 1
ATOM 2346 O O . VAL B 1 131 ? 5.305 -13.469 -3.918 1 96.88 131 VAL B O 1
ATOM 2349 N N . GLY B 1 132 ? 5.77 -11.594 -2.738 1 95.94 132 GLY B N 1
ATOM 2350 C CA . GLY B 1 132 ? 6.809 -12.258 -1.967 1 95.94 132 GLY B CA 1
ATOM 2351 C C . GLY B 1 132 ? 6.285 -13.406 -1.126 1 95.94 132 GLY B C 1
ATOM 2352 O O . GLY B 1 132 ? 6.898 -14.477 -1.079 1 95.94 132 GLY B O 1
ATOM 2353 N N . VAL B 1 133 ? 5.234 -13.227 -0.451 1 96.12 133 VAL B N 1
ATOM 2354 C CA . VAL B 1 133 ? 4.625 -14.273 0.368 1 96.12 133 VAL B CA 1
ATOM 2355 C C . VAL B 1 133 ? 4.238 -15.461 -0.512 1 96.12 133 VAL B C 1
ATOM 2357 O O . VAL B 1 133 ? 4.473 -16.609 -0.146 1 96.12 133 VAL B O 1
ATOM 2360 N N . LEU B 1 134 ? 3.682 -15.18 -1.654 1 95.69 134 LEU B N 1
ATOM 2361 C CA . LEU B 1 134 ? 3.35 -16.234 -2.6 1 95.69 134 LEU B CA 1
ATOM 2362 C C . LEU B 1 134 ? 4.609 -16.953 -3.072 1 95.69 134 LEU B C 1
ATOM 2364 O O . LEU B 1 134 ? 4.59 -18.172 -3.291 1 95.69 134 LEU B O 1
ATOM 2368 N N . GLY B 1 135 ? 5.645 -16.156 -3.275 1 94.56 135 GLY B N 1
ATOM 2369 C CA . GLY B 1 135 ? 6.898 -16.781 -3.67 1 94.56 135 GLY B CA 1
ATOM 2370 C C . GLY B 1 135 ? 7.441 -17.734 -2.633 1 94.56 135 GLY B C 1
ATOM 2371 O O . GLY B 1 135 ? 7.988 -18.797 -2.98 1 94.56 135 GLY B O 1
ATOM 2372 N N . TYR B 1 136 ? 7.262 -17.438 -1.346 1 94.69 136 TYR B N 1
ATOM 2373 C CA . TYR B 1 136 ? 7.801 -18.25 -0.252 1 94.69 136 TYR B CA 1
ATOM 2374 C C . TYR B 1 136 ? 6.914 -19.453 0.028 1 94.69 136 TYR B C 1
ATOM 2376 O O . TYR B 1 136 ? 7.41 -20.562 0.244 1 94.69 136 TYR B O 1
ATOM 2384 N N . HIS B 1 137 ? 5.598 -19.281 0.023 1 94.12 137 HIS B N 1
ATOM 2385 C CA . HIS B 1 137 ? 4.703 -20.312 0.512 1 94.12 137 HIS B CA 1
ATOM 2386 C C . HIS B 1 137 ? 3.973 -21 -0.639 1 94.12 137 HIS B C 1
ATOM 2388 O O . HIS B 1 137 ? 3.414 -22.094 -0.468 1 94.12 137 HIS B O 1
ATOM 2394 N N . GLY B 1 138 ? 4.059 -20.375 -1.806 1 93.25 138 GLY B N 1
ATOM 2395 C CA . GLY B 1 138 ? 3.184 -20.875 -2.852 1 93.25 138 GLY B CA 1
ATOM 2396 C C . GLY B 1 138 ? 1.72 -20.891 -2.455 1 93.25 138 GLY B C 1
ATOM 2397 O O . GLY B 1 138 ? 1.335 -20.25 -1.474 1 93.25 138 GLY B O 1
ATOM 2398 N N . ASN B 1 139 ? 0.84 -21.453 -3.293 1 92.06 139 ASN B N 1
ATOM 2399 C CA . ASN B 1 139 ? -0.592 -21.562 -3.037 1 92.06 139 ASN B CA 1
ATOM 2400 C C . ASN B 1 139 ? -1.205 -22.75 -3.766 1 92.06 139 ASN B C 1
ATOM 2402 O O . ASN B 1 139 ? -1.277 -22.766 -4.996 1 92.06 139 ASN B O 1
ATOM 2406 N N . SER B 1 140 ? -1.646 -23.719 -3.012 1 87.19 140 SER B N 1
ATOM 2407 C CA . SER B 1 140 ? -2.174 -24.953 -3.594 1 87.19 140 SER B CA 1
ATOM 2408 C C . SER B 1 140 ? -3.562 -24.734 -4.188 1 87.19 140 SER B C 1
ATOM 2410 O O . SER B 1 140 ? -3.934 -25.375 -5.168 1 87.19 140 SER B O 1
ATOM 2412 N N . HIS B 1 141 ? -4.309 -23.812 -3.562 1 83.62 141 HIS B N 1
ATOM 2413 C CA . HIS B 1 141 ? -5.668 -23.578 -4.035 1 83.62 141 HIS B CA 1
ATOM 2414 C C . HIS B 1 141 ? -5.672 -23.047 -5.465 1 83.62 141 HIS B C 1
ATOM 2416 O O . HIS B 1 141 ? -6.578 -23.359 -6.242 1 83.62 141 HIS B O 1
ATOM 2422 N N . VAL B 1 142 ? -4.617 -22.344 -5.824 1 86.81 142 VAL B N 1
ATOM 2423 C CA . VAL B 1 142 ? -4.562 -21.797 -7.172 1 86.81 142 VAL B CA 1
ATOM 2424 C C . VAL B 1 142 ? -3.412 -22.438 -7.945 1 86.81 142 VAL B C 1
ATOM 2426 O O . VAL B 1 142 ? -3.117 -22.047 -9.078 1 86.81 142 VAL B O 1
ATOM 2429 N N . GLN B 1 143 ? -2.686 -23.344 -7.359 1 85.25 143 GLN B N 1
ATOM 2430 C CA . GLN B 1 143 ? -1.629 -24.141 -7.973 1 85.25 143 GLN B CA 1
ATOM 2431 C C . GLN B 1 143 ? -0.438 -23.266 -8.359 1 85.25 143 GLN B C 1
ATOM 2433 O O . GLN B 1 143 ? 0.093 -23.391 -9.469 1 85.25 143 GLN B O 1
ATOM 2438 N N . TRP B 1 144 ? -0.13 -22.312 -7.621 1 91.19 144 TRP B N 1
ATOM 2439 C CA . TRP B 1 144 ? 1.083 -21.516 -7.777 1 91.19 144 TRP B CA 1
ATOM 2440 C C . TRP B 1 144 ? 2.223 -22.094 -6.938 1 91.19 144 TRP B C 1
ATOM 2442 O O . TRP B 1 144 ? 2.121 -22.172 -5.711 1 91.19 144 TRP B O 1
ATOM 2452 N N . LYS B 1 145 ? 3.316 -22.406 -7.539 1 89.38 145 LYS B N 1
ATOM 2453 C CA . LYS B 1 145 ? 4.434 -23.062 -6.863 1 89.38 145 LYS B CA 1
ATOM 2454 C C . LYS B 1 145 ? 5.312 -22.047 -6.141 1 89.38 145 LYS B C 1
ATOM 2456 O O . LYS B 1 145 ? 5.312 -20.859 -6.484 1 89.38 145 LYS B O 1
ATOM 2461 N N . LYS B 1 146 ? 6.055 -22.641 -5.195 1 91.75 146 LYS B N 1
ATOM 2462 C CA . LYS B 1 146 ? 7.047 -21.844 -4.484 1 91.75 146 LYS B CA 1
ATOM 2463 C C . LYS B 1 146 ? 8.188 -21.422 -5.414 1 91.75 146 LYS B C 1
ATOM 2465 O O . LYS B 1 146 ? 8.734 -22.25 -6.141 1 91.75 146 LYS B O 1
ATOM 2470 N N . VAL B 1 147 ? 8.539 -20.266 -5.355 1 91.31 147 VAL B N 1
ATOM 2471 C CA . VAL B 1 147 ? 9.586 -19.75 -6.23 1 91.31 147 VAL B CA 1
ATOM 2472 C C . VAL B 1 147 ? 10.867 -19.531 -5.434 1 91.31 147 VAL B C 1
ATOM 2474 O O . VAL B 1 147 ? 11.969 -19.656 -5.969 1 91.31 147 VAL B O 1
ATOM 2477 N N . CYS B 1 148 ? 10.719 -19.328 -4.188 1 93.62 148 CYS B N 1
ATOM 2478 C CA . CYS B 1 148 ? 11.867 -18.953 -3.373 1 93.62 148 CYS B CA 1
ATOM 2479 C C . CYS B 1 148 ? 12.695 -20.172 -3.006 1 93.62 148 CYS B C 1
ATOM 2481 O O . CYS B 1 148 ? 13.828 -20.031 -2.525 1 93.62 148 CYS B O 1
ATOM 2483 N N . ASN B 1 149 ? 12.156 -21.359 -3.236 1 90.75 149 ASN B N 1
ATOM 2484 C CA . ASN B 1 149 ? 12.953 -22.578 -3.07 1 90.75 149 ASN B CA 1
ATOM 2485 C C . ASN B 1 149 ? 14.016 -22.703 -4.16 1 90.75 149 ASN B C 1
ATOM 2487 O O . ASN B 1 149 ? 15.062 -23.312 -3.947 1 90.75 149 ASN B O 1
ATOM 2491 N N . VAL B 1 150 ? 13.734 -22.109 -5.309 1 88.56 150 VAL B N 1
ATOM 2492 C CA . VAL B 1 150 ? 14.648 -22.141 -6.445 1 88.56 150 VAL B CA 1
ATOM 2493 C C . VAL B 1 150 ? 15.516 -20.875 -6.438 1 88.56 150 VAL B C 1
ATOM 2495 O O . VAL B 1 150 ? 16.734 -20.969 -6.586 1 88.56 150 VAL B O 1
ATOM 2498 N N . PHE B 1 151 ? 14.867 -19.734 -6.172 1 92.75 151 PHE B N 1
ATOM 2499 C CA . PHE B 1 151 ? 15.547 -18.438 -6.199 1 92.75 151 PHE B CA 1
ATOM 2500 C C . PHE B 1 151 ? 15.633 -17.844 -4.805 1 92.75 151 PHE B C 1
ATOM 2502 O O . PHE B 1 151 ? 15.117 -16.75 -4.562 1 92.75 151 PHE B O 1
ATOM 2509 N N . GLY B 1 152 ? 16.344 -18.469 -3.945 1 93.69 152 GLY B N 1
ATOM 2510 C CA . GLY B 1 152 ? 16.438 -18.047 -2.557 1 93.69 152 GLY B CA 1
ATOM 2511 C C . GLY B 1 152 ? 17.125 -16.703 -2.387 1 93.69 152 GLY B C 1
ATOM 2512 O O . GLY B 1 152 ? 16.656 -15.852 -1.636 1 93.69 152 GLY B O 1
ATOM 2513 N N . LYS B 1 153 ? 18.281 -16.547 -3.025 1 94.38 153 LYS B N 1
ATOM 2514 C CA . LYS B 1 153 ? 19.047 -15.305 -2.924 1 94.38 153 LYS B CA 1
ATOM 2515 C C . LYS B 1 153 ? 18.234 -14.109 -3.402 1 94.38 153 LYS B C 1
ATOM 2517 O O . LYS B 1 153 ? 18.219 -13.062 -2.748 1 94.38 153 LYS B O 1
ATOM 2522 N N . PHE B 1 154 ? 17.656 -14.305 -4.539 1 94.88 154 PHE B N 1
ATOM 2523 C CA . PHE B 1 154 ? 16.797 -13.242 -5.078 1 94.88 154 PHE B CA 1
ATOM 2524 C C . PHE B 1 154 ? 15.727 -12.852 -4.07 1 94.88 154 PHE B C 1
ATOM 2526 O O . PHE B 1 154 ? 15.516 -11.664 -3.818 1 94.88 154 PHE B O 1
ATOM 2533 N N . CYS B 1 155 ? 15.062 -13.828 -3.486 1 95.88 155 CYS B N 1
ATOM 2534 C CA . CYS B 1 155 ? 13.969 -13.586 -2.551 1 95.88 155 CYS B CA 1
ATOM 2535 C C . CYS B 1 155 ? 14.469 -12.906 -1.287 1 95.88 155 CYS B C 1
ATOM 2537 O O . CYS B 1 155 ? 13.836 -11.977 -0.782 1 95.88 155 CYS B O 1
ATOM 2539 N N . HIS B 1 156 ? 15.609 -13.297 -0.732 1 95.69 156 HIS B N 1
ATOM 2540 C CA . HIS B 1 156 ? 16.172 -12.68 0.458 1 95.69 156 HIS B CA 1
ATOM 2541 C C . HIS B 1 156 ? 16.531 -11.219 0.198 1 95.69 156 HIS B C 1
ATOM 2543 O O . HIS B 1 156 ? 16.281 -10.352 1.04 1 95.69 156 HIS B O 1
ATOM 2549 N N . GLN B 1 157 ? 17.078 -10.969 -0.925 1 96.69 157 GLN B N 1
ATOM 2550 C CA . GLN B 1 157 ? 17.422 -9.602 -1.302 1 96.69 157 GLN B CA 1
ATOM 2551 C C . GLN B 1 157 ? 16.172 -8.742 -1.446 1 96.69 157 GLN B C 1
ATOM 2553 O O . GLN B 1 157 ? 16.172 -7.566 -1.07 1 96.69 157 GLN B O 1
ATOM 2558 N N . MET B 1 158 ? 15.156 -9.312 -2.008 1 97.12 158 MET B N 1
ATOM 2559 C CA . MET B 1 158 ? 13.898 -8.586 -2.129 1 97.12 158 MET B CA 1
ATOM 2560 C C . MET B 1 158 ? 13.336 -8.234 -0.755 1 97.12 158 MET B C 1
ATOM 2562 O O . MET B 1 158 ? 12.828 -7.133 -0.548 1 97.12 158 MET B O 1
ATOM 2566 N N . VAL B 1 159 ? 13.398 -9.172 0.204 1 97.44 159 VAL B N 1
ATOM 2567 C CA . VAL B 1 159 ? 12.922 -8.922 1.562 1 97.44 159 VAL B CA 1
ATOM 2568 C C . VAL B 1 159 ? 13.688 -7.754 2.176 1 97.44 159 VAL B C 1
ATOM 2570 O O . VAL B 1 159 ? 13.094 -6.891 2.83 1 97.44 159 VAL B O 1
ATOM 2573 N N . ALA B 1 160 ? 14.914 -7.766 1.929 1 98 160 ALA B N 1
ATOM 2574 C CA . ALA B 1 160 ? 15.734 -6.668 2.424 1 98 160 ALA B CA 1
ATOM 2575 C C . ALA B 1 160 ? 15.305 -5.336 1.812 1 98 160 ALA B C 1
ATOM 2577 O O . ALA B 1 160 ? 15.203 -4.324 2.512 1 98 160 ALA B O 1
ATOM 2578 N N . SER B 1 161 ? 15.062 -5.395 0.518 1 98.62 161 SER B N 1
ATOM 2579 C CA . SER B 1 161 ? 14.641 -4.176 -0.17 1 98.62 161 SER B CA 1
ATOM 2580 C C . SER B 1 161 ? 13.297 -3.684 0.356 1 98.62 161 SER B C 1
ATOM 2582 O O . SER B 1 161 ? 13.109 -2.48 0.549 1 98.62 161 SER B O 1
ATOM 2584 N N . ILE B 1 162 ? 12.375 -4.543 0.565 1 98.75 162 ILE B N 1
ATOM 2585 C CA . ILE B 1 162 ? 11.07 -4.199 1.122 1 98.75 162 ILE B CA 1
ATOM 2586 C C . ILE B 1 162 ? 11.25 -3.574 2.504 1 98.75 162 ILE B C 1
ATOM 2588 O O . ILE B 1 162 ? 10.586 -2.588 2.834 1 98.75 162 ILE B O 1
ATOM 2592 N N . GLY B 1 163 ? 12.148 -4.113 3.326 1 98.75 163 GLY B N 1
ATOM 2593 C CA . GLY B 1 163 ? 12.453 -3.533 4.625 1 98.75 163 GLY B CA 1
ATOM 2594 C C . GLY B 1 163 ? 12.969 -2.111 4.535 1 98.75 163 GLY B C 1
ATOM 2595 O O . GLY B 1 163 ? 12.547 -1.241 5.301 1 98.75 163 GLY B O 1
ATOM 2596 N N . LEU B 1 164 ? 13.891 -1.918 3.6 1 98.75 164 LEU B N 1
ATOM 2597 C CA . LEU B 1 164 ? 14.43 -0.579 3.385 1 98.75 164 LEU B CA 1
ATOM 2598 C C . LEU B 1 164 ? 13.328 0.39 2.971 1 98.75 164 LEU B C 1
ATOM 2600 O O . LEU B 1 164 ? 13.258 1.513 3.477 1 98.75 164 LEU B O 1
ATOM 2604 N N . SER B 1 165 ? 12.508 -0.055 2.053 1 98.88 165 SER B N 1
ATOM 2605 C CA . SER B 1 165 ? 11.391 0.764 1.585 1 98.88 165 SER B CA 1
ATOM 2606 C C . SER B 1 165 ? 10.422 1.079 2.719 1 98.88 165 SER B C 1
ATOM 2608 O O . SER B 1 165 ? 9.883 2.184 2.793 1 98.88 165 SER B O 1
ATOM 2610 N N . LEU B 1 166 ? 10.188 0.113 3.572 1 98.81 166 LEU B N 1
ATOM 2611 C CA . LEU B 1 166 ? 9.312 0.324 4.719 1 98.81 166 LEU B CA 1
ATOM 2612 C C . LEU B 1 166 ? 9.859 1.413 5.633 1 98.81 166 LEU B C 1
ATOM 2614 O O . LEU B 1 166 ? 9.125 2.309 6.051 1 98.81 166 LEU B O 1
ATOM 2618 N N . LEU B 1 167 ? 11.07 1.336 5.883 1 98.69 167 LEU B N 1
ATOM 2619 C CA . LEU B 1 167 ? 11.711 2.359 6.703 1 98.69 167 LEU B CA 1
ATOM 2620 C C . LEU B 1 167 ? 11.602 3.73 6.043 1 98.69 167 LEU B C 1
ATOM 2622 O O . LEU B 1 167 ? 11.32 4.727 6.715 1 98.69 167 LEU B O 1
ATOM 2626 N N . GLY B 1 168 ? 11.867 3.773 4.727 1 98.69 168 GLY B N 1
ATOM 2627 C CA . GLY B 1 168 ? 11.695 5.02 3.998 1 98.69 168 GLY B CA 1
ATOM 2628 C C . GLY B 1 168 ? 10.273 5.551 4.055 1 98.69 168 GLY B C 1
ATOM 2629 O O . GLY B 1 168 ? 10.062 6.758 4.215 1 98.69 168 GLY B O 1
ATOM 2630 N N . SER B 1 169 ? 9.328 4.668 3.932 1 98.75 169 SER B N 1
ATOM 2631 C CA . SER B 1 169 ? 7.922 5.066 3.979 1 98.75 169 SER B CA 1
ATOM 2632 C C . SER B 1 169 ? 7.551 5.625 5.348 1 98.75 169 SER B C 1
ATOM 2634 O O . SER B 1 169 ? 6.742 6.547 5.449 1 98.75 169 SER B O 1
ATOM 2636 N N . VAL B 1 170 ? 8.086 5.043 6.383 1 98.44 170 VAL B N 1
ATOM 2637 C CA . VAL B 1 170 ? 7.855 5.539 7.734 1 98.44 170 VAL B CA 1
ATOM 2638 C C . VAL B 1 170 ? 8.414 6.953 7.871 1 98.44 170 VAL B C 1
ATOM 2640 O O . VAL B 1 170 ? 7.809 7.809 8.516 1 98.44 170 VAL B O 1
ATOM 2643 N N . ALA B 1 171 ? 9.531 7.188 7.273 1 98.12 171 ALA B N 1
ATOM 2644 C CA . ALA B 1 171 ? 10.078 8.539 7.262 1 98.12 171 ALA B CA 1
ATOM 2645 C C . ALA B 1 171 ? 9.109 9.523 6.605 1 98.12 171 ALA B C 1
ATOM 2647 O O . ALA B 1 171 ? 8.883 10.617 7.125 1 98.12 171 ALA B O 1
ATOM 2648 N N . PHE B 1 172 ? 8.531 9.141 5.504 1 98.12 172 PHE B N 1
ATOM 2649 C CA . PHE B 1 172 ? 7.555 9.992 4.836 1 98.12 172 PHE B CA 1
ATOM 2650 C C . PHE B 1 172 ? 6.32 10.195 5.711 1 98.12 172 PHE B C 1
ATOM 2652 O O . PHE B 1 172 ? 5.73 11.273 5.727 1 98.12 172 PHE B O 1
ATOM 2659 N N . LEU B 1 173 ? 5.961 9.172 6.359 1 97.5 173 LEU B N 1
ATOM 2660 C CA . LEU B 1 173 ? 4.82 9.281 7.266 1 97.5 173 LEU B CA 1
ATOM 2661 C C . LEU B 1 173 ? 5.09 10.312 8.352 1 97.5 173 LEU B C 1
ATOM 2663 O O . LEU B 1 173 ? 4.219 11.133 8.672 1 97.5 173 LEU B O 1
ATOM 2667 N N . PHE B 1 174 ? 6.211 10.328 8.883 1 96.88 174 PHE B N 1
ATOM 2668 C CA . PHE B 1 174 ? 6.578 11.297 9.898 1 96.88 174 PHE B CA 1
ATOM 2669 C C . PHE B 1 174 ? 6.621 12.703 9.32 1 96.88 174 PHE B C 1
ATOM 2671 O O . PHE B 1 174 ? 6.289 13.68 10 1 96.88 174 PHE B O 1
ATOM 2678 N N . LEU B 1 175 ? 7.051 12.828 8.117 1 95.44 175 LEU B N 1
ATOM 2679 C CA . LEU B 1 175 ? 7.051 14.125 7.457 1 95.44 175 LEU B CA 1
ATOM 2680 C C . LEU B 1 175 ? 5.637 14.695 7.383 1 95.44 175 LEU B C 1
ATOM 2682 O O . LEU B 1 175 ? 5.438 15.898 7.598 1 95.44 175 LEU B O 1
ATOM 2686 N N . VAL 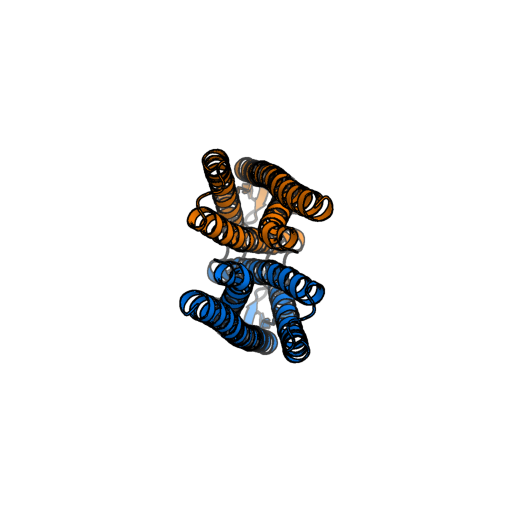B 1 176 ? 4.723 13.852 7.102 1 94.81 176 VAL B N 1
ATOM 2687 C CA . VAL B 1 176 ? 3.33 14.273 6.98 1 94.81 176 VAL B CA 1
ATOM 2688 C C . VAL B 1 176 ? 2.795 14.688 8.352 1 94.81 176 VAL B C 1
ATOM 2690 O O . VAL B 1 176 ? 1.928 15.562 8.453 1 94.81 176 VAL B O 1
ATOM 2693 N N . MET B 1 177 ? 3.375 14.211 9.391 1 93 177 MET B N 1
ATOM 2694 C CA . MET B 1 177 ? 2.877 14.484 10.734 1 93 177 MET B CA 1
ATOM 2695 C C . MET B 1 177 ? 3.559 15.711 11.328 1 93 177 MET B C 1
ATOM 2697 O O . MET B 1 177 ? 3.064 16.297 12.297 1 93 177 MET B O 1
ATOM 2701 N N . LEU B 1 178 ? 4.57 16.172 10.828 1 88.25 178 LEU B N 1
ATOM 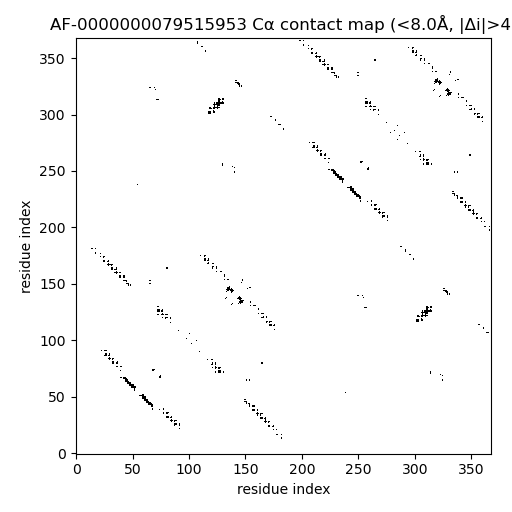2702 C CA . LEU B 1 178 ? 5.43 17.188 11.406 1 88.25 178 LEU B CA 1
ATOM 2703 C C . LEU B 1 178 ? 4.68 18.516 11.547 1 88.25 178 LEU B C 1
ATOM 2705 O O . LEU B 1 178 ? 4.746 19.172 12.594 1 88.25 178 LEU B O 1
ATOM 2709 N N . PRO B 1 179 ? 3.979 18.953 10.555 1 82.06 179 PRO B N 1
ATOM 2710 C CA . PRO B 1 179 ? 3.287 20.234 10.695 1 82.06 179 PRO B CA 1
ATOM 2711 C C . PRO B 1 179 ? 2.287 20.25 11.852 1 82.06 179 PRO B C 1
ATOM 2713 O O . PRO B 1 179 ? 2.053 21.281 12.461 1 82.06 179 PRO B O 1
ATOM 2716 N N . LEU B 1 180 ? 1.68 19.25 12.117 1 75.81 180 LEU B N 1
ATOM 2717 C CA . LEU B 1 180 ? 0.706 19.172 13.203 1 75.81 180 LEU B CA 1
ATOM 2718 C C . LEU B 1 180 ? 1.402 19.156 14.562 1 75.81 180 LEU B C 1
ATOM 2720 O O . LEU B 1 180 ? 0.911 19.75 15.523 1 75.81 180 LEU B O 1
ATOM 2724 N N . ILE B 1 181 ? 2.504 18.484 14.617 1 68.06 181 ILE B N 1
ATOM 2725 C CA . ILE B 1 181 ? 3.242 18.406 15.875 1 68.06 181 ILE B CA 1
ATOM 2726 C C . ILE B 1 181 ? 3.834 19.781 16.203 1 68.06 181 ILE B C 1
ATOM 2728 O O . ILE B 1 181 ? 3.928 20.172 17.359 1 68.06 181 ILE B O 1
ATOM 2732 N N . SER B 1 182 ? 4.094 20.578 15.242 1 67 182 SER B N 1
ATOM 2733 C CA . SER B 1 182 ? 4.656 21.906 15.461 1 67 182 SER B CA 1
ATOM 2734 C C . SER B 1 182 ? 3.574 22.906 15.836 1 67 182 SER B C 1
ATOM 2736 O O . SER B 1 182 ? 3.836 23.875 16.562 1 67 182 SER B O 1
ATOM 2738 N N . SER B 1 183 ? 2.43 22.734 15.32 1 60.81 183 SER B N 1
ATOM 2739 C CA . SER B 1 183 ? 1.359 23.672 15.656 1 60.81 183 SER B CA 1
ATOM 2740 C C . SER B 1 183 ? 0.736 23.328 17.016 1 60.81 183 SER B C 1
ATOM 2742 O O . SER B 1 183 ? -0.035 24.109 17.562 1 60.81 183 SER B O 1
ATOM 2744 N N . ALA B 1 184 ? 1.036 22.172 17.547 1 55.31 184 ALA B N 1
ATOM 2745 C CA . ALA B 1 184 ? 0.55 21.844 18.875 1 55.31 184 ALA B CA 1
ATOM 2746 C C . ALA B 1 184 ? 1.534 22.297 19.953 1 55.31 184 ALA B C 1
ATOM 2748 O O . ALA B 1 184 ? 2.74 22.359 19.703 1 55.31 184 ALA B O 1
#

Sequence (368 aa):
MEGHHHGKTEVAARSGSNNKSGLVLRVLALILTLAASIVVVTNKQTKVVPLKVFDSLPPVNLPVSAKWHYLSAVLYFLVTNATSCGYAAVSLLLTAANRDGKSKHLRILIFVLDALMVALLFSGIGAASAVGVLGYHGNSHVQWKKVCNVFGKFCHQMVASIGLSLLGSVAFLFLVMLPLISSAMEGHHHGKTEVAARSGSNNKSGLVLRVLALILTLAASIVVVTNKQTKVVPLKVFDSLPPVNLPVSAKWHYLSAVLYFLVTNATSCGYAAVSLLLTAANRDGKSKHLRILIFVLDALMVALLFSGIGAASAVGVLGYHGNSHVQWKKVCNVFGKFCHQMVASIGLSLLGSVAFLFLVMLPLISSA

Nearest PDB structures (foldseek):
  8oyv-assembly2_B  TM=5.354E-01  e=1.500E-01  synthetic construct
  5vju-assembly1_A  TM=3.485E-01  e=5.236E-01  synthetic construct
  6n63-assembly1_A-2  TM=5.014E-01  e=1.929E+00  Bacillus thermotolerans
  6z0c-assembly4_D  TM=3.768E-01  e=1.731E+00  Escherichia coli
  2d1l-assembly1_A  TM=2.076E-01  e=6.734E+00  Mus musculus

InterPro domains:
  IPR006459 Casparian strip membrane protein [TIGR01569] (23-180)
  IPR006702 Casparian strip membrane protein domain [PF04535] (18-170)
  IPR044173 Casparian strip membrane protein/CASP-like protein [PTHR36488] (14-179)

Secondary structure (DSSP, 8-state):
-HHHHHHHHHHHHHHHHHHHHHHHHHHHHHHHHHHHHHHHHT-EEEEEEEE-SSTTS--EEEEEEEETTSSHHHHHHHHHHHHHHHHHHHHHHHHHHTTT---HHHHHHHHHHHHHHHHHHHHHHHHHHHHHHHHHH-BTTTTBPPSTTT-HHHHHHHHHHHHHHHHHHHHHHHHHHHHHHHH-/-HHHHHHHHHHHHHHHHHHHHHHHHHHHHHHHHHHHHHHHHT-EEEEEEEE-SSTTSPPEEEEEEEEGGGSHHHHHHHHHHHHHHHHHHHHHHHHHHTTT---HHHHHHHHHHHHHHHHHHHHHHHHHHHHHHHHHH-BTTTTBPPSTTT-HHHHHHHHHHHHHHHHHHHHHHHHHHHHHHHH-

pLDDT: mean 87.25, std 14.21, range [48.44, 98.88]

Solvent-accessible surface area (backbone atoms only — not comparable to full-atom values): 18460 Å² total; per-residue (Å²): 121,69,67,64,53,53,52,55,50,50,54,53,48,45,52,50,51,49,49,51,50,45,50,53,34,38,50,48,24,23,52,26,14,42,50,20,31,50,47,44,77,68,38,59,43,76,43,74,41,70,45,62,86,44,92,86,44,78,62,47,73,44,79,44,68,48,50,46,78,77,38,68,33,47,39,47,27,39,50,31,26,46,50,45,20,54,47,33,53,52,51,51,52,50,53,65,71,41,72,75,69,72,52,63,67,57,52,51,50,50,46,52,51,34,48,48,40,26,33,42,34,28,16,19,46,20,9,33,48,35,53,46,50,36,26,65,67,25,38,77,92,71,57,29,58,53,44,31,84,74,41,43,69,44,48,53,50,47,54,51,21,49,51,32,35,48,54,16,34,51,31,33,47,50,53,56,46,44,66,59,61,60,75,96,121,69,68,64,54,52,53,55,50,49,53,51,48,46,53,49,50,49,50,51,52,45,52,52,34,39,52,47,24,24,52,26,13,43,51,20,32,51,48,44,76,68,38,59,41,75,44,76,40,72,45,61,86,43,94,86,45,80,61,47,73,42,79,45,69,47,51,45,79,78,38,68,33,46,40,46,27,38,50,31,25,47,50,44,20,53,47,32,52,52,50,52,53,50,52,64,69,42,74,74,70,72,52,62,66,57,51,51,51,51,44,53,51,35,48,49,41,26,34,41,34,27,16,20,48,20,10,33,48,33,54,46,49,35,25,66,68,25,37,76,92,70,56,29,59,52,43,31,84,75,41,43,68,41,47,53,49,49,53,51,22,48,50,32,36,49,54,16,35,51,30,33,47,50,54,55,45,43,66,59,61,61,74,95

Organism: Arachis duranensis (NCBI:txid130453)

Radius of gyration: 24.89 Å; Cα contacts (8 Å, |Δi|>4): 503; chains: 2; bounding box: 40×89×52 Å